Protein AF-S2LGB5-F1 (afdb_monomer_lite)

Organism: NCBI:txid457404

pLDDT: mean 86.01, std 14.49, range [32.0, 98.56]

Radius of gyration: 35.08 Å; chains: 1; bounding box: 81×36×78 Å

Sequence (219 aa):
MLITTTENLIGYDIEEYIGYISETVTFGINDFKEFFLIADSIGGESSIYRETLEKAKEILNNRLEEKAKSLGANAIIGLRVTYSEMAGRGKSMLLLSGTGTAVAVEIKEEFIEKMEKRKKQIEEIKEKGKEYKKLQEKVLISRALYKKTFFQLNVEYYNEASEDKKREIIEVLNTKEEVISKREEYKNKDTLMLMLLKDGKDIFAEIELYNRSNKTLYK

InterPro domains:
  IPR002765 Uncharacterised protein family UPF0145, YbjQ-like [MF_00338] (1-105)
  IPR002765 Uncharacterised protein family UPF0145, YbjQ-like [PF01906] (1-105)
  IPR002765 Uncharacterised protein family UPF0145, YbjQ-like [PTHR34068] (1-106)
  IPR035439 UPF0145 domain superfamily [SSF117782] (1-106)

Secondary structure (DSSP, 8-state):
-EE-SSS--TTEEEEEEEEEEEEEEEEEHHHHHHHHHHHTTSSS--HHHHHHHHHHHHHHHHHHHHHHHHTT-SEEEEEEEEEEEEEETTEEEEEEEEEEEEEEEEE-HHHHHHHHHHHHHHHHHHHHHHHHHHHHHHHHHHHHHHTS-HHHHHHHHHH---HHHHHHHHHHHTTSHHHHHHHHHHHTS-HHHHHHHHHTT-HHHHHHHHHHHHHTT--

Foldseek 3Di:
DAEELAQDDPQKDFPDFLFKDKDKDKAKCVVCVVPVVPCVPDVDRDPVNVVVVVVRVVVRVVVRVVVLVVSVAPYWYNKDWDWDWDDDPNMIMIMIMIMTIGTHMDGHPVVVVVVVVVVVVVVVVVVVVVVVVVVVVLVVLLVVLLPDDLVVLLVCLVVDPDPVVVVSSLVSNCPHPVLVVCQVVLLPDDLVVLVVVVVVSDVSSVSNNVVVVVVVVVD

Structure (mmCIF, N/CA/C/O backbone):
data_AF-S2LGB5-F1
#
_entry.id   AF-S2LGB5-F1
#
loop_
_atom_site.group_PDB
_atom_site.id
_atom_site.type_symbol
_atom_site.label_atom_id
_atom_site.label_alt_id
_atom_site.label_comp_id
_atom_site.label_asym_id
_atom_site.label_entity_id
_atom_site.label_seq_id
_atom_site.pdbx_PDB_ins_code
_atom_site.Cartn_x
_atom_site.Cartn_y
_atom_site.Cartn_z
_atom_site.occupancy
_atom_site.B_iso_or_equiv
_atom_site.auth_seq_id
_atom_site.auth_comp_id
_atom_site.auth_asym_id
_atom_site.auth_atom_id
_atom_site.pdbx_PDB_model_num
ATOM 1 N N . MET A 1 1 ? 3.849 2.176 -14.015 1.00 91.19 1 MET A N 1
ATOM 2 C CA . MET A 1 1 ? 3.674 1.020 -14.931 1.00 91.19 1 MET A CA 1
ATOM 3 C C . MET A 1 1 ? 4.261 -0.221 -14.260 1.00 91.19 1 MET A C 1
ATOM 5 O O . MET A 1 1 ? 5.064 -0.043 -13.352 1.00 91.19 1 MET A O 1
ATOM 9 N N . LEU A 1 2 ? 3.892 -1.455 -14.630 1.00 95.19 2 LEU A N 1
ATOM 10 C CA . LEU A 1 2 ? 4.628 -2.629 -14.133 1.00 95.19 2 LEU A CA 1
ATOM 11 C C . LEU A 1 2 ? 5.991 -2.709 -14.834 1.00 95.19 2 LEU A C 1
ATOM 13 O O . LEU A 1 2 ? 6.047 -2.799 -16.055 1.00 95.19 2 LEU A O 1
ATOM 17 N N . ILE A 1 3 ? 7.080 -2.674 -14.070 1.00 96.62 3 ILE A N 1
ATOM 18 C CA . ILE A 1 3 ? 8.448 -2.797 -14.583 1.00 96.62 3 ILE A CA 1
ATOM 19 C C . ILE A 1 3 ? 9.148 -3.888 -13.789 1.00 96.62 3 ILE A C 1
ATOM 21 O O . ILE A 1 3 ? 9.152 -3.853 -12.558 1.00 96.62 3 ILE A O 1
ATOM 25 N N . THR A 1 4 ? 9.752 -4.849 -14.475 1.00 97.44 4 THR A N 1
ATOM 26 C CA . THR A 1 4 ? 10.479 -5.942 -13.831 1.00 97.44 4 THR A CA 1
ATOM 27 C C . THR A 1 4 ? 11.793 -6.237 -14.541 1.00 97.44 4 THR A C 1
ATOM 29 O O . THR A 1 4 ? 11.957 -6.013 -15.740 1.00 97.44 4 THR A O 1
ATOM 32 N N . THR A 1 5 ? 12.740 -6.783 -13.786 1.00 97.69 5 THR A N 1
ATOM 33 C CA . THR A 1 5 ? 13.983 -7.352 -14.312 1.00 97.69 5 THR A CA 1
ATOM 34 C C . THR A 1 5 ? 13.792 -8.783 -14.831 1.00 97.69 5 THR A C 1
ATOM 36 O O . THR A 1 5 ? 14.654 -9.288 -15.554 1.00 97.69 5 THR A O 1
ATOM 39 N N . THR A 1 6 ? 12.676 -9.440 -14.492 1.00 97.19 6 THR A N 1
ATOM 40 C CA . THR A 1 6 ? 12.315 -10.787 -14.963 1.00 97.19 6 THR A CA 1
ATOM 41 C C . THR A 1 6 ? 11.657 -10.745 -16.336 1.00 97.19 6 THR A C 1
ATOM 43 O O . THR A 1 6 ? 11.046 -9.753 -16.711 1.00 97.19 6 THR A O 1
ATOM 46 N N . GLU A 1 7 ? 11.757 -11.832 -17.094 1.00 94.31 7 GLU A N 1
ATOM 47 C CA . GLU A 1 7 ? 11.098 -11.952 -18.406 1.00 94.31 7 GLU A CA 1
ATOM 48 C C . GLU A 1 7 ? 9.645 -12.434 -18.288 1.00 94.31 7 GLU A C 1
ATOM 50 O O . GLU A 1 7 ? 8.825 -12.154 -19.152 1.00 94.31 7 GLU A O 1
ATOM 55 N N . ASN A 1 8 ? 9.313 -13.118 -17.189 1.00 91.94 8 ASN A N 1
ATOM 56 C CA . ASN A 1 8 ? 7.978 -13.650 -16.929 1.00 91.94 8 ASN A CA 1
ATOM 57 C C . ASN A 1 8 ? 7.286 -12.886 -15.797 1.00 91.94 8 ASN A C 1
ATOM 59 O O . ASN A 1 8 ? 7.933 -12.477 -14.823 1.00 91.94 8 ASN A O 1
ATOM 63 N N . LEU A 1 9 ? 5.963 -12.759 -15.909 1.00 93.88 9 LEU A N 1
ATOM 64 C CA . LEU A 1 9 ? 5.094 -12.099 -14.940 1.00 93.88 9 LEU A CA 1
ATOM 65 C C . LEU A 1 9 ? 4.103 -13.103 -14.351 1.00 93.88 9 LEU A C 1
ATOM 67 O O . LEU A 1 9 ? 3.231 -13.628 -15.034 1.00 93.88 9 LEU A O 1
ATOM 71 N N . ILE A 1 10 ? 4.232 -13.382 -13.056 1.00 93.12 10 ILE A N 1
ATOM 72 C CA . ILE A 1 10 ? 3.312 -14.291 -12.366 1.00 93.12 10 ILE A CA 1
ATOM 73 C C . ILE A 1 10 ? 1.956 -13.601 -12.202 1.00 93.12 10 ILE A C 1
ATOM 75 O O . ILE A 1 10 ? 1.883 -12.514 -11.632 1.00 93.12 10 ILE A O 1
ATOM 79 N N . GLY A 1 11 ? 0.889 -14.266 -12.647 1.00 92.31 11 GLY A N 1
ATO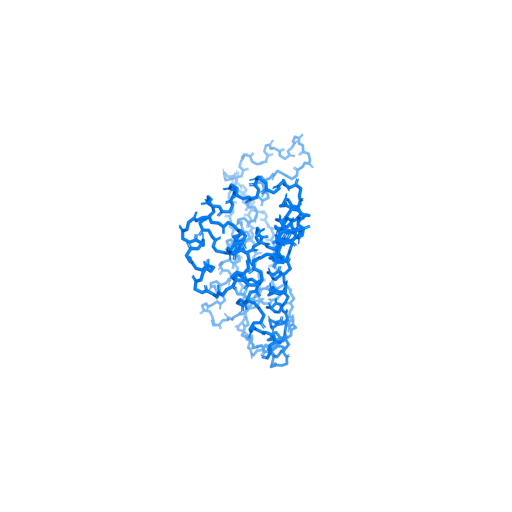M 80 C CA . GLY A 1 11 ? -0.480 -13.748 -12.567 1.00 92.31 11 GLY A CA 1
ATOM 81 C C . GLY A 1 11 ? -0.876 -12.807 -13.700 1.00 92.31 11 GLY A C 1
ATOM 82 O O . GLY A 1 11 ? -1.964 -12.242 -13.651 1.00 92.31 11 GLY A O 1
ATOM 83 N N . TYR A 1 12 ? -0.023 -12.679 -14.715 1.00 95.38 12 TYR A N 1
ATOM 84 C CA . TYR A 1 12 ? -0.309 -11.953 -15.943 1.00 95.38 12 TYR A CA 1
ATOM 85 C C . TYR A 1 12 ? -0.077 -12.869 -17.143 1.00 95.38 12 TYR A C 1
ATOM 87 O O . TYR A 1 12 ? 0.807 -13.729 -17.092 1.00 95.38 12 TYR A O 1
ATOM 95 N N . ASP A 1 13 ? -0.846 -12.678 -18.207 1.00 95.50 13 ASP A N 1
ATOM 96 C CA . ASP A 1 13 ? -0.521 -13.193 -19.535 1.00 95.50 13 ASP A CA 1
ATOM 97 C C . ASP A 1 13 ? 0.059 -12.056 -20.381 1.00 95.50 13 ASP A C 1
ATOM 99 O O . ASP A 1 13 ? -0.416 -10.922 -20.325 1.00 95.50 13 ASP A O 1
ATOM 103 N N . ILE A 1 14 ? 1.141 -12.345 -21.111 1.00 96.62 14 ILE A N 1
ATOM 104 C CA . ILE A 1 14 ? 1.719 -11.409 -22.080 1.00 96.62 14 ILE A CA 1
ATOM 105 C C . ILE A 1 14 ? 0.930 -11.572 -23.376 1.00 96.62 14 ILE A C 1
ATOM 107 O O . ILE A 1 14 ? 1.039 -12.606 -24.033 1.00 96.62 14 ILE A O 1
ATOM 111 N N . GLU A 1 15 ? 0.144 -10.562 -23.728 1.00 96.56 15 GLU A N 1
ATOM 112 C CA . GLU A 1 15 ? -0.675 -10.551 -24.942 1.00 96.56 15 GLU A CA 1
ATOM 113 C C . GLU A 1 15 ? 0.166 -10.209 -26.174 1.00 96.56 15 GLU A C 1
ATOM 115 O O . GLU A 1 15 ? 0.003 -10.806 -27.237 1.00 96.56 15 GLU A O 1
ATOM 120 N N . GLU A 1 16 ? 1.101 -9.265 -26.024 1.00 97.56 16 GLU A N 1
ATOM 121 C CA . GLU A 1 16 ? 1.914 -8.768 -27.130 1.00 97.56 16 GLU A CA 1
ATOM 122 C C . GLU A 1 16 ? 3.309 -8.328 -26.669 1.00 97.56 16 GLU A C 1
ATOM 124 O O . GLU A 1 16 ? 3.472 -7.615 -25.674 1.00 97.56 16 GLU A O 1
ATOM 129 N N . TYR A 1 17 ? 4.327 -8.708 -27.446 1.00 97.94 17 TYR A N 1
ATOM 130 C CA . TYR A 1 17 ? 5.675 -8.155 -27.345 1.00 97.94 17 TYR A CA 1
ATOM 131 C C . TYR A 1 17 ? 5.819 -6.982 -28.313 1.00 97.94 17 TYR A C 1
ATOM 133 O O . TYR A 1 17 ? 6.078 -7.174 -29.497 1.00 97.94 17 TYR A O 1
ATOM 141 N N . ILE A 1 18 ? 5.684 -5.764 -27.794 1.00 97.69 18 ILE A N 1
ATOM 142 C CA . ILE A 1 18 ? 5.705 -4.531 -28.594 1.00 97.69 18 ILE A CA 1
ATOM 143 C C . ILE A 1 18 ? 7.119 -4.228 -29.098 1.00 97.69 18 ILE A C 1
ATOM 145 O O . ILE A 1 18 ? 7.309 -3.763 -30.221 1.00 97.69 18 ILE A O 1
ATOM 149 N N . GLY A 1 19 ? 8.132 -4.530 -28.286 1.00 94.81 19 GLY A N 1
ATOM 150 C CA . GLY A 1 19 ? 9.519 -4.545 -28.736 1.00 94.81 19 GLY A CA 1
ATOM 151 C C . GLY A 1 19 ? 10.508 -3.929 -27.758 1.00 94.81 19 GLY A C 1
ATOM 152 O O . GLY A 1 19 ? 10.200 -3.610 -26.609 1.00 94.81 19 GLY A O 1
ATOM 153 N N . TYR A 1 20 ? 11.743 -3.798 -28.231 1.00 97.44 20 TYR A N 1
ATOM 154 C CA . 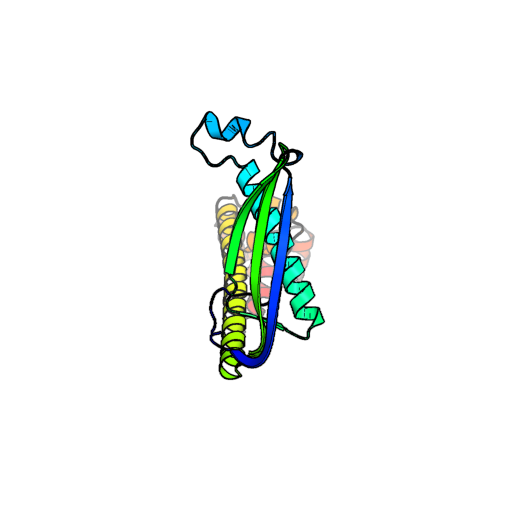TYR A 1 20 ? 12.860 -3.287 -27.450 1.00 97.44 20 TYR A CA 1
ATOM 155 C C . TYR A 1 20 ? 12.722 -1.789 -27.161 1.00 97.44 20 TYR A C 1
ATOM 157 O O . TYR A 1 20 ? 12.487 -0.983 -28.064 1.00 97.44 20 TYR A O 1
ATOM 165 N N . ILE A 1 21 ? 12.971 -1.409 -25.909 1.00 98.25 21 ILE A N 1
ATOM 166 C CA . ILE A 1 21 ? 13.089 -0.017 -25.481 1.00 98.25 21 ILE A CA 1
ATOM 167 C C . ILE A 1 21 ? 14.414 0.215 -24.760 1.00 98.25 21 ILE A C 1
ATOM 169 O O . ILE A 1 21 ? 14.953 -0.660 -24.083 1.00 98.25 21 ILE A O 1
ATOM 173 N N . SER A 1 22 ? 14.927 1.433 -24.896 1.00 97.75 22 SER A N 1
ATOM 174 C CA . SER A 1 22 ? 16.163 1.863 -24.256 1.00 97.75 22 SER A CA 1
ATOM 175 C C . SER A 1 22 ? 16.142 3.351 -24.004 1.00 97.75 22 SER A C 1
ATOM 177 O O . SER A 1 22 ? 15.704 4.096 -24.878 1.00 97.75 22 SER A O 1
ATOM 179 N N . GLU A 1 23 ? 16.678 3.769 -22.865 1.00 97.50 23 GLU A N 1
ATOM 180 C CA . GLU A 1 23 ? 16.858 5.170 -22.495 1.00 97.50 23 GLU A CA 1
ATOM 181 C C . GLU A 1 23 ? 18.178 5.355 -21.750 1.00 97.50 23 GLU A C 1
ATOM 183 O O . GLU A 1 23 ? 18.681 4.429 -21.111 1.00 97.50 23 GLU A O 1
ATOM 188 N N . THR A 1 24 ? 18.730 6.564 -21.830 1.00 93.25 24 THR A N 1
ATOM 189 C CA . THR A 1 24 ? 19.982 6.923 -21.160 1.00 93.25 24 THR A CA 1
ATOM 190 C C . THR A 1 24 ? 19.827 8.262 -20.455 1.00 93.25 24 THR A C 1
ATOM 192 O O . THR A 1 24 ? 19.280 9.224 -21.004 1.00 93.25 24 THR A O 1
ATOM 195 N N . VAL A 1 25 ? 20.334 8.333 -19.229 1.00 90.25 25 VAL A N 1
ATOM 196 C CA . VAL A 1 25 ? 20.449 9.564 -18.446 1.00 90.25 25 VAL A CA 1
ATOM 197 C C . VAL A 1 25 ? 21.928 9.851 -18.219 1.00 90.25 25 VAL A C 1
ATOM 199 O O . VAL A 1 25 ? 22.677 8.967 -17.810 1.00 90.25 25 VAL A O 1
ATOM 202 N N . THR A 1 26 ? 22.351 11.081 -18.502 1.00 83.81 26 THR A N 1
ATOM 203 C CA . THR A 1 26 ? 23.757 11.499 -18.438 1.00 83.81 26 THR A CA 1
ATOM 204 C C . THR A 1 26 ? 23.945 12.549 -17.355 1.00 83.81 26 THR A C 1
ATOM 206 O O . THR A 1 26 ? 23.167 13.498 -17.280 1.00 83.81 26 THR A O 1
ATOM 209 N N . PHE A 1 27 ? 25.015 12.415 -16.575 1.00 77.12 27 PHE A N 1
ATOM 210 C CA . PHE A 1 27 ? 25.402 13.339 -15.511 1.00 77.12 27 PHE A CA 1
ATOM 211 C C . PHE A 1 27 ? 26.821 13.847 -15.743 1.00 77.12 27 PHE A C 1
ATOM 213 O O . PHE A 1 27 ? 27.716 13.054 -16.036 1.00 77.12 27 PHE A O 1
ATOM 220 N N . GLY A 1 28 ? 27.046 15.157 -15.620 1.00 65.31 28 GLY A N 1
ATOM 221 C CA . GLY A 1 28 ? 28.377 15.750 -15.765 1.00 65.31 28 GLY A CA 1
ATOM 222 C C . GLY A 1 28 ? 29.155 15.811 -14.449 1.00 65.31 28 GLY A C 1
ATOM 223 O O . GLY A 1 28 ? 28.563 16.007 -13.392 1.00 65.31 28 GLY A O 1
ATOM 224 N N . ILE A 1 29 ? 30.497 15.757 -14.515 1.00 58.12 29 ILE A N 1
ATOM 225 C CA . ILE A 1 29 ? 31.395 16.026 -13.364 1.00 58.12 29 ILE A CA 1
ATOM 226 C C . ILE A 1 29 ? 31.000 17.284 -12.582 1.00 58.12 29 ILE A C 1
ATOM 228 O O . ILE A 1 29 ? 31.151 17.305 -11.368 1.00 58.12 29 ILE A O 1
ATOM 232 N N . ASN A 1 30 ? 30.539 18.349 -13.245 1.00 55.72 30 ASN A N 1
ATOM 233 C CA . ASN A 1 30 ? 30.248 19.614 -12.562 1.00 55.72 30 ASN A CA 1
ATOM 234 C C . ASN A 1 30 ? 29.052 19.518 -11.603 1.00 55.72 30 ASN A C 1
ATOM 236 O O . ASN A 1 30 ? 29.041 20.247 -10.618 1.00 55.72 30 ASN A O 1
ATOM 240 N N . ASP A 1 31 ? 28.127 18.585 -11.838 1.00 54.62 31 ASP A N 1
ATOM 241 C CA . ASP A 1 31 ? 27.010 18.285 -10.932 1.00 54.62 31 ASP A CA 1
ATOM 242 C C . ASP A 1 31 ? 27.442 17.345 -9.783 1.00 54.62 31 ASP A C 1
ATOM 244 O O . ASP A 1 31 ? 26.726 17.179 -8.801 1.00 54.62 31 ASP A O 1
ATOM 248 N N . PHE A 1 32 ? 28.635 16.744 -9.895 1.00 54.38 32 PHE A N 1
ATOM 249 C CA . PHE A 1 32 ? 29.207 15.737 -8.988 1.00 54.38 32 PHE A CA 1
ATOM 250 C C . PHE A 1 32 ? 30.504 16.188 -8.287 1.00 54.38 32 PHE A C 1
ATOM 252 O O . PHE A 1 32 ? 31.090 15.431 -7.510 1.00 54.38 32 PHE A O 1
ATOM 259 N N . LYS A 1 33 ? 30.983 17.413 -8.535 1.00 54.53 33 LYS A N 1
ATOM 260 C CA . LYS A 1 33 ? 32.312 17.870 -8.091 1.00 54.53 33 LYS A CA 1
ATOM 261 C C . LYS A 1 33 ? 32.448 17.929 -6.563 1.00 54.53 33 LYS A C 1
ATOM 263 O O . LYS A 1 33 ? 33.532 17.696 -6.042 1.00 54.53 33 LYS A O 1
ATOM 268 N N . GLU A 1 34 ? 31.351 18.176 -5.851 1.00 50.75 34 GLU A N 1
ATOM 269 C CA . GLU A 1 34 ? 31.303 18.189 -4.379 1.00 50.75 34 GLU A CA 1
ATOM 270 C C . GLU A 1 34 ? 31.278 16.775 -3.757 1.00 50.75 34 GLU A C 1
ATOM 272 O O . GLU A 1 34 ? 31.584 16.608 -2.581 1.00 50.75 34 GLU A O 1
ATOM 277 N N . PHE A 1 35 ? 30.979 15.736 -4.544 1.00 51.84 35 PHE A N 1
ATOM 278 C CA . PHE A 1 35 ? 30.739 14.369 -4.065 1.00 51.84 35 PHE A CA 1
ATOM 279 C C . PHE A 1 35 ? 32.006 13.515 -4.047 1.00 51.84 35 PHE A C 1
ATOM 281 O O . PHE A 1 35 ? 32.212 12.727 -3.123 1.00 51.84 35 PHE A O 1
ATOM 288 N N . PHE A 1 36 ? 32.874 13.696 -5.048 1.00 49.41 36 PHE A N 1
ATOM 289 C CA . PHE A 1 36 ? 34.161 12.999 -5.135 1.00 49.41 36 PHE A CA 1
ATOM 290 C C . PHE A 1 36 ? 35.138 13.428 -4.033 1.00 49.41 36 PHE A C 1
ATOM 292 O O . PHE A 1 36 ? 35.954 12.626 -3.599 1.00 49.41 36 PHE A O 1
ATOM 299 N N . LEU A 1 37 ? 35.011 14.657 -3.521 1.00 49.22 37 LEU A N 1
ATOM 300 C CA . LEU A 1 37 ? 35.858 15.165 -2.436 1.00 49.22 37 LEU A CA 1
ATOM 301 C C . LEU A 1 37 ? 35.576 14.498 -1.076 1.00 49.22 37 LEU A C 1
ATOM 303 O O . LEU A 1 37 ? 36.436 14.524 -0.202 1.00 49.22 37 LEU A O 1
ATOM 307 N N . ILE A 1 38 ? 34.391 13.903 -0.885 1.00 46.84 38 ILE A N 1
ATOM 308 C CA . ILE A 1 38 ? 33.971 13.293 0.391 1.00 46.84 38 ILE A CA 1
ATOM 309 C C . ILE A 1 38 ? 34.229 11.777 0.402 1.00 46.84 38 ILE A C 1
ATOM 311 O O . ILE A 1 38 ? 34.504 11.212 1.461 1.00 46.84 38 ILE A O 1
ATOM 315 N N . ALA A 1 39 ? 34.200 11.125 -0.767 1.00 48.50 39 ALA A N 1
ATOM 316 C CA . ALA A 1 39 ? 34.430 9.684 -0.900 1.00 48.50 39 ALA A CA 1
ATOM 317 C C . ALA A 1 39 ? 35.847 9.250 -0.472 1.00 48.50 39 ALA A C 1
ATOM 319 O O . ALA A 1 39 ? 36.007 8.168 0.087 1.00 48.50 39 ALA A O 1
ATOM 320 N N . ASP A 1 40 ? 36.854 10.108 -0.663 1.00 47.88 40 ASP A N 1
ATOM 321 C CA . ASP A 1 40 ? 38.250 9.788 -0.332 1.00 47.88 40 ASP A CA 1
ATOM 322 C C . ASP A 1 40 ? 38.584 9.891 1.169 1.00 47.88 40 ASP A C 1
ATOM 324 O O . ASP A 1 40 ? 39.645 9.429 1.588 1.00 47.88 40 ASP A O 1
ATOM 328 N N . SER A 1 41 ? 37.714 10.472 2.010 1.00 52.09 41 SER A N 1
ATOM 329 C CA . SER A 1 41 ? 38.067 10.741 3.416 1.00 52.09 41 SER A CA 1
ATOM 330 C C . SER A 1 41 ? 37.434 9.787 4.433 1.00 52.09 41 SER A C 1
ATOM 332 O O . SER A 1 41 ? 38.005 9.580 5.502 1.00 52.09 41 SER A O 1
ATOM 334 N N . ILE A 1 42 ? 36.295 9.157 4.131 1.00 46.59 42 ILE A N 1
ATOM 335 C CA . ILE A 1 42 ? 35.629 8.193 5.021 1.00 46.59 42 ILE A CA 1
ATOM 336 C C . ILE A 1 42 ? 34.901 7.189 4.126 1.00 46.59 42 ILE A C 1
ATOM 338 O O . ILE A 1 42 ? 34.012 7.582 3.382 1.00 46.59 42 ILE A O 1
ATOM 342 N N . GLY A 1 43 ? 35.250 5.901 4.207 1.00 49.84 43 GLY A N 1
ATOM 343 C CA . GLY A 1 43 ? 34.669 4.804 3.413 1.00 49.84 43 GLY A CA 1
ATOM 344 C C . GLY A 1 43 ? 33.195 4.474 3.707 1.00 49.84 43 GLY A C 1
ATOM 345 O O . GLY A 1 43 ? 32.826 3.304 3.757 1.00 49.84 43 GLY A O 1
ATOM 346 N N . GLY A 1 44 ? 32.360 5.484 3.947 1.00 54.50 44 GLY A N 1
ATOM 347 C CA . GLY A 1 44 ? 30.907 5.390 3.961 1.00 54.50 44 GLY A CA 1
ATOM 348 C C . GLY A 1 44 ? 30.334 5.930 2.652 1.00 54.50 44 GLY A C 1
ATOM 349 O O . GLY A 1 44 ? 30.850 6.885 2.080 1.00 54.50 44 GLY A O 1
ATOM 350 N N . GLU A 1 45 ? 29.253 5.320 2.174 1.00 54.84 45 GLU A N 1
ATOM 351 C CA . GLU A 1 45 ? 28.494 5.826 1.031 1.00 54.84 45 GLU A CA 1
ATOM 352 C C . GLU A 1 45 ? 28.014 7.250 1.351 1.00 54.84 45 GLU A C 1
ATOM 354 O O . GLU A 1 45 ? 27.223 7.445 2.278 1.00 54.84 45 GLU A O 1
ATOM 359 N N . SER A 1 46 ? 28.530 8.262 0.646 1.00 62.19 46 SER A N 1
ATOM 360 C CA . SER A 1 46 ? 28.111 9.640 0.892 1.00 62.19 46 SER A CA 1
ATOM 361 C C . SER A 1 46 ? 26.619 9.740 0.569 1.00 62.19 46 SER A C 1
ATOM 363 O O . SER A 1 46 ? 26.193 9.440 -0.546 1.00 62.19 46 SER A O 1
ATOM 365 N N . SER A 1 47 ? 25.798 10.121 1.555 1.00 63.66 47 SER A N 1
ATOM 366 C CA . SER A 1 47 ? 24.330 10.177 1.427 1.00 63.66 47 SER A CA 1
ATOM 367 C C . SER A 1 47 ? 23.878 10.940 0.183 1.00 63.66 47 SER A C 1
ATOM 369 O O . SER A 1 47 ? 22.867 10.606 -0.429 1.00 63.66 47 SER A O 1
ATOM 371 N N . ILE A 1 48 ? 24.680 11.927 -0.214 1.00 62.66 48 ILE A N 1
ATOM 372 C CA . ILE A 1 48 ? 24.461 12.725 -1.404 1.00 62.66 48 ILE A CA 1
ATOM 373 C C . ILE A 1 48 ? 24.648 11.855 -2.667 1.00 62.66 48 ILE A C 1
ATOM 375 O O . ILE A 1 48 ? 23.770 11.848 -3.524 1.00 62.66 48 ILE A O 1
ATOM 379 N N . TYR A 1 49 ? 25.732 11.074 -2.803 1.00 66.50 49 TYR A N 1
ATOM 380 C CA . TYR A 1 49 ? 25.985 10.241 -3.998 1.00 66.50 49 TYR A CA 1
ATOM 381 C C . TYR A 1 49 ? 24.844 9.253 -4.246 1.00 66.50 49 TYR A C 1
ATOM 383 O O . TYR A 1 49 ? 24.368 9.117 -5.376 1.00 66.50 49 TYR A O 1
ATOM 391 N N . ARG A 1 50 ? 24.344 8.638 -3.169 1.00 72.44 50 ARG A N 1
ATOM 392 C CA . ARG A 1 50 ? 23.153 7.787 -3.212 1.00 72.44 50 ARG A CA 1
ATOM 393 C C . ARG A 1 50 ? 21.935 8.554 -3.726 1.00 72.44 50 ARG A C 1
ATOM 395 O O . ARG A 1 50 ? 21.257 8.071 -4.626 1.00 72.44 50 ARG A O 1
ATOM 402 N N . GLU A 1 51 ? 21.669 9.743 -3.187 1.00 75.69 51 GLU A N 1
ATOM 403 C CA . GLU A 1 51 ? 20.532 10.576 -3.595 1.00 75.69 51 GLU A CA 1
ATOM 404 C C . GLU A 1 51 ? 20.576 10.908 -5.092 1.00 75.69 51 GLU A C 1
ATOM 406 O O . GLU A 1 51 ? 19.559 10.813 -5.782 1.00 75.69 51 GLU A O 1
ATOM 411 N N . THR A 1 52 ? 21.752 11.240 -5.626 1.00 75.12 52 THR A N 1
ATOM 412 C CA . THR A 1 52 ? 21.901 11.546 -7.053 1.00 75.12 52 THR A CA 1
ATOM 413 C C . THR A 1 52 ? 21.687 10.314 -7.930 1.00 75.12 52 THR A C 1
ATOM 415 O O . THR A 1 52 ? 21.022 10.409 -8.962 1.00 75.12 52 THR A O 1
ATOM 418 N N . LEU A 1 53 ? 22.187 9.141 -7.526 1.00 79.88 53 LEU A N 1
ATOM 419 C CA . LEU A 1 53 ? 21.930 7.893 -8.250 1.00 79.88 53 LEU A CA 1
ATOM 420 C C . LEU A 1 53 ? 20.459 7.469 -8.192 1.00 79.88 53 LEU A C 1
ATOM 422 O O . LEU A 1 53 ? 19.944 6.934 -9.172 1.00 79.88 53 LEU A O 1
ATOM 426 N N . GLU A 1 54 ? 19.771 7.706 -7.079 1.00 85.12 54 GLU A N 1
ATOM 427 C CA . GLU A 1 54 ? 18.336 7.435 -6.977 1.00 85.12 54 GLU A CA 1
ATOM 428 C C . GLU A 1 54 ? 17.528 8.366 -7.886 1.00 85.12 54 GLU A C 1
ATOM 430 O O . GLU A 1 54 ? 16.723 7.883 -8.683 1.00 85.12 54 GLU A O 1
ATOM 435 N N . LYS A 1 55 ? 17.831 9.672 -7.896 1.00 84.38 55 LYS A N 1
ATOM 436 C CA . LYS A 1 55 ? 17.245 10.619 -8.865 1.00 84.38 55 LYS A CA 1
ATOM 437 C C . LYS A 1 55 ? 17.504 10.185 -10.307 1.00 84.38 55 LYS A C 1
ATOM 439 O O . LYS A 1 55 ? 16.626 10.285 -11.160 1.00 84.38 55 LYS A O 1
ATOM 444 N N . ALA A 1 56 ? 18.698 9.667 -10.589 1.00 87.19 56 ALA A N 1
ATOM 445 C CA . ALA A 1 56 ? 19.040 9.161 -11.910 1.00 87.19 56 ALA A CA 1
ATOM 446 C C . ALA A 1 56 ? 18.169 7.979 -12.339 1.00 87.19 56 ALA A C 1
ATOM 448 O O . ALA A 1 56 ? 17.668 7.960 -13.466 1.00 87.19 56 ALA A O 1
ATOM 449 N N . LYS A 1 57 ? 17.978 7.006 -11.442 1.00 90.44 57 LYS A N 1
ATOM 450 C CA . LYS A 1 57 ? 17.098 5.856 -11.679 1.00 90.44 57 LYS A CA 1
ATOM 451 C C . LYS A 1 57 ? 15.653 6.298 -11.869 1.00 90.44 57 LYS A C 1
ATOM 453 O O . LYS A 1 57 ? 14.987 5.772 -12.751 1.00 90.44 57 LYS A O 1
ATOM 458 N N . GLU A 1 58 ? 15.182 7.263 -11.085 1.00 92.06 58 GLU A N 1
ATOM 459 C CA . GLU A 1 58 ? 13.829 7.806 -11.213 1.00 92.06 58 GLU A CA 1
ATOM 460 C C . GLU A 1 58 ? 13.611 8.438 -12.593 1.00 92.06 58 GLU A C 1
ATOM 462 O O . GLU A 1 58 ? 12.667 8.077 -13.295 1.00 92.06 58 GLU A O 1
ATOM 467 N N . ILE A 1 59 ? 14.528 9.307 -13.034 1.00 92.94 59 ILE A N 1
ATOM 468 C CA . ILE A 1 59 ? 14.470 9.922 -14.369 1.00 92.94 59 ILE A CA 1
ATOM 469 C C . ILE A 1 59 ? 14.510 8.849 -15.463 1.00 92.94 59 ILE A C 1
ATOM 471 O O . ILE A 1 59 ? 13.731 8.917 -16.414 1.00 92.94 59 ILE A O 1
ATOM 475 N N . LEU A 1 60 ? 15.399 7.857 -15.340 1.00 94.88 60 LEU A N 1
ATOM 476 C CA . LEU A 1 60 ? 15.508 6.766 -16.308 1.00 94.88 60 LEU A CA 1
ATOM 477 C C . LEU A 1 60 ? 14.201 5.967 -16.393 1.00 94.88 60 LEU A C 1
ATOM 479 O O . LEU A 1 60 ? 13.694 5.740 -17.490 1.00 94.88 60 LEU A O 1
ATOM 483 N N . ASN A 1 61 ? 13.648 5.570 -15.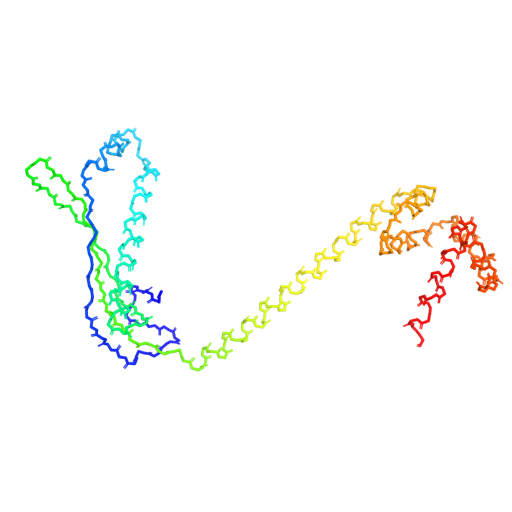246 1.00 96.00 61 ASN A N 1
ATOM 484 C CA . ASN A 1 61 ? 12.402 4.814 -15.173 1.00 96.00 61 ASN A CA 1
ATOM 485 C C . ASN A 1 61 ? 11.242 5.609 -15.774 1.00 96.00 61 ASN A C 1
ATOM 487 O O . ASN A 1 61 ? 10.487 5.053 -16.562 1.00 96.00 61 ASN A O 1
ATOM 491 N N . ASN A 1 62 ? 11.141 6.908 -15.482 1.00 96.62 62 ASN A N 1
ATOM 492 C CA . ASN A 1 62 ? 10.101 7.765 -16.051 1.00 96.62 62 ASN A CA 1
ATOM 493 C C . ASN A 1 62 ? 10.196 7.839 -17.580 1.00 96.62 62 ASN A C 1
ATOM 495 O O . ASN A 1 62 ? 9.189 7.658 -18.259 1.00 96.62 62 ASN A O 1
ATOM 499 N N . ARG A 1 63 ? 11.401 8.013 -18.141 1.00 97.56 63 ARG A N 1
ATOM 500 C CA . ARG A 1 63 ? 11.599 8.023 -19.603 1.00 97.56 63 ARG A CA 1
ATOM 501 C C . ARG A 1 63 ? 11.261 6.680 -20.246 1.00 97.56 63 ARG A C 1
ATOM 503 O O . ARG A 1 63 ? 10.618 6.645 -21.294 1.00 97.56 63 ARG A O 1
ATOM 510 N N . LEU A 1 64 ? 11.667 5.574 -19.620 1.00 98.19 64 LEU A N 1
ATOM 511 C CA . LEU A 1 64 ? 11.315 4.229 -20.080 1.00 98.19 64 LEU A CA 1
ATOM 512 C C . LEU A 1 64 ? 9.802 4.003 -20.031 1.00 98.19 64 LEU A C 1
ATOM 514 O O . LEU A 1 64 ? 9.244 3.470 -20.987 1.00 98.19 64 LEU A O 1
ATOM 518 N N . GLU A 1 65 ? 9.132 4.440 -18.961 1.00 97.75 65 GLU A N 1
ATOM 519 C CA . GLU A 1 65 ? 7.675 4.381 -18.850 1.00 97.75 65 GLU A CA 1
ATOM 520 C C . GLU A 1 65 ? 6.985 5.195 -19.938 1.00 97.75 65 GLU A C 1
ATOM 522 O O . GLU A 1 65 ? 6.058 4.696 -20.566 1.00 97.75 65 GLU A O 1
ATOM 527 N N . GLU A 1 66 ? 7.396 6.442 -20.155 1.00 97.88 66 GLU A N 1
ATOM 528 C CA . GLU A 1 66 ? 6.818 7.311 -21.183 1.00 97.88 66 GLU A CA 1
ATOM 529 C C . GLU A 1 66 ? 6.978 6.704 -22.577 1.00 97.88 66 GLU A C 1
ATOM 531 O O . GLU A 1 66 ? 6.022 6.676 -23.352 1.00 97.88 66 GLU A O 1
ATOM 536 N N . LYS A 1 67 ? 8.156 6.143 -22.867 1.00 98.00 67 LYS A N 1
ATOM 537 C CA . LYS A 1 67 ? 8.435 5.437 -24.120 1.00 98.00 67 LYS A CA 1
ATOM 538 C C . LYS A 1 67 ? 7.609 4.168 -24.280 1.00 98.00 67 LYS A C 1
ATOM 540 O O . LYS A 1 67 ? 7.091 3.911 -25.355 1.00 98.00 67 LYS A O 1
ATOM 545 N N . ALA A 1 68 ? 7.460 3.378 -23.224 1.00 98.19 68 ALA A N 1
ATOM 546 C CA . ALA A 1 68 ? 6.607 2.197 -23.252 1.00 98.19 68 ALA A CA 1
ATOM 547 C C . ALA A 1 68 ? 5.133 2.590 -23.480 1.00 98.19 68 ALA A C 1
ATOM 549 O O . ALA A 1 68 ? 4.484 2.029 -24.360 1.00 98.19 68 ALA A O 1
ATOM 550 N N . LYS A 1 69 ? 4.629 3.615 -22.773 1.00 97.69 69 LYS A N 1
ATOM 551 C CA . LYS A 1 69 ? 3.251 4.122 -22.939 1.00 97.69 69 LYS A CA 1
ATOM 552 C C . LYS A 1 69 ? 3.001 4.631 -24.353 1.00 97.69 69 LYS A C 1
ATOM 554 O O . LYS A 1 69 ? 1.946 4.349 -24.909 1.00 97.69 69 LYS A O 1
ATOM 559 N N . SER A 1 70 ? 3.947 5.368 -24.938 1.00 97.69 70 SER A N 1
ATOM 560 C CA . SER A 1 70 ? 3.789 5.914 -26.293 1.00 97.69 70 SER A CA 1
ATOM 561 C C . SER A 1 70 ? 3.740 4.834 -27.376 1.00 97.69 70 SER A C 1
ATOM 563 O O . SER A 1 70 ? 3.187 5.079 -28.445 1.00 97.69 70 SER A O 1
ATOM 565 N N . LEU A 1 71 ? 4.252 3.637 -27.081 1.00 97.44 71 LEU A N 1
ATOM 566 C CA . LEU A 1 71 ? 4.163 2.452 -27.934 1.00 97.44 71 LEU A CA 1
ATOM 567 C C . LEU A 1 71 ? 2.937 1.568 -27.629 1.00 97.44 71 LEU A C 1
ATOM 569 O O . LEU A 1 71 ? 2.778 0.530 -28.258 1.00 97.44 71 LEU A O 1
ATOM 573 N N . GLY A 1 72 ? 2.079 1.953 -26.678 1.00 96.56 72 GLY A N 1
ATOM 574 C CA . GLY A 1 72 ? 0.897 1.177 -26.281 1.00 96.56 72 GLY A CA 1
ATOM 575 C C . GLY A 1 72 ? 1.156 0.095 -25.227 1.00 96.56 72 GLY A C 1
ATOM 576 O O . GLY A 1 72 ? 0.252 -0.670 -24.905 1.00 96.56 72 GLY A O 1
ATOM 577 N N . ALA A 1 73 ? 2.358 0.034 -24.649 1.00 98.19 73 ALA A N 1
ATOM 578 C CA . ALA A 1 73 ? 2.693 -0.950 -23.628 1.00 98.19 73 ALA A CA 1
ATOM 579 C C . ALA A 1 73 ? 2.159 -0.555 -22.248 1.00 98.19 73 ALA A C 1
ATOM 581 O O . ALA A 1 73 ? 2.164 0.618 -21.858 1.00 98.19 73 ALA A O 1
ATOM 582 N N . ASN A 1 74 ? 1.771 -1.560 -21.466 1.00 97.44 74 ASN A N 1
ATOM 583 C CA . ASN A 1 74 ? 1.350 -1.402 -20.073 1.00 97.44 74 ASN A CA 1
ATOM 584 C C . ASN A 1 74 ? 2.313 -2.082 -19.075 1.00 97.44 74 ASN A C 1
ATOM 586 O O . ASN A 1 74 ? 2.140 -1.926 -17.859 1.00 97.44 74 ASN A O 1
ATOM 590 N N . ALA A 1 75 ? 3.359 -2.756 -19.570 1.00 98.06 75 ALA A N 1
ATOM 591 C CA . ALA A 1 75 ? 4.458 -3.273 -18.765 1.00 98.06 75 ALA A CA 1
ATOM 592 C C . ALA A 1 75 ? 5.814 -3.269 -19.505 1.00 98.06 75 ALA A C 1
ATOM 594 O O . ALA A 1 75 ? 5.889 -3.236 -20.733 1.00 98.06 75 ALA A O 1
ATOM 595 N N . ILE A 1 76 ? 6.900 -3.313 -18.727 1.00 98.44 76 ILE A N 1
ATOM 596 C CA . ILE A 1 76 ? 8.280 -3.493 -19.196 1.00 98.44 76 ILE A CA 1
ATOM 597 C C . ILE A 1 76 ? 8.867 -4.713 -18.486 1.00 98.44 76 ILE A C 1
ATOM 599 O O . ILE A 1 76 ? 8.936 -4.748 -17.255 1.00 98.44 76 ILE A O 1
ATOM 603 N N . ILE A 1 77 ? 9.325 -5.695 -19.253 1.00 98.38 77 ILE A N 1
ATOM 604 C CA . ILE A 1 77 ? 9.979 -6.903 -18.736 1.00 98.38 77 ILE A CA 1
ATOM 605 C C . ILE A 1 77 ? 11.464 -6.926 -19.091 1.00 98.38 77 ILE A C 1
ATOM 607 O O . ILE A 1 77 ? 11.922 -6.241 -20.011 1.00 98.38 77 ILE A O 1
ATOM 611 N N . GLY A 1 78 ? 12.224 -7.739 -18.361 1.00 97.75 78 GLY A N 1
ATOM 612 C CA . GLY A 1 78 ? 13.637 -7.963 -18.644 1.00 97.75 78 GLY A CA 1
ATOM 613 C C . GLY A 1 78 ? 14.502 -6.714 -18.486 1.00 97.75 78 GLY A C 1
ATOM 614 O O . GLY A 1 78 ? 15.547 -6.634 -19.126 1.00 97.75 78 GLY A O 1
ATOM 615 N N . LEU A 1 79 ? 14.098 -5.742 -17.657 1.00 97.94 79 LEU A N 1
ATOM 616 C CA . LEU A 1 79 ? 14.856 -4.508 -17.469 1.00 97.94 79 LEU A CA 1
ATOM 617 C C . LEU A 1 79 ? 16.297 -4.824 -17.033 1.00 97.94 79 LEU A C 1
ATOM 619 O O . LEU A 1 79 ? 16.545 -5.597 -16.099 1.00 97.94 79 LEU A O 1
ATOM 623 N N . ARG A 1 80 ? 17.256 -4.205 -17.713 1.00 97.44 80 ARG A N 1
ATOM 624 C CA . ARG A 1 80 ? 18.678 -4.182 -17.371 1.00 97.44 80 ARG A CA 1
ATOM 625 C C . ARG A 1 80 ? 19.124 -2.737 -17.294 1.00 97.44 80 ARG A C 1
ATOM 627 O O . ARG A 1 80 ? 18.882 -1.963 -18.215 1.00 97.44 80 ARG A O 1
ATOM 634 N N . VAL A 1 81 ? 19.778 -2.397 -16.192 1.00 95.56 81 VAL A N 1
ATOM 635 C CA . VAL A 1 81 ? 20.316 -1.062 -15.946 1.00 95.56 81 VAL A CA 1
ATOM 636 C C . VAL A 1 81 ? 21.830 -1.171 -15.847 1.00 95.56 81 VAL A C 1
ATOM 638 O O . VAL A 1 81 ? 22.350 -2.026 -15.130 1.00 95.56 81 VAL A O 1
ATOM 641 N N . THR A 1 82 ? 22.539 -0.326 -16.584 1.00 92.44 82 THR A N 1
ATOM 642 C CA . THR A 1 82 ? 23.999 -0.320 -16.656 1.00 92.44 82 THR A CA 1
ATOM 643 C C . THR A 1 82 ? 24.525 1.083 -16.406 1.00 92.44 82 THR A C 1
ATOM 645 O O . THR A 1 82 ? 24.045 2.056 -16.988 1.00 92.44 82 THR A O 1
ATOM 648 N N . TYR A 1 83 ? 25.535 1.161 -15.544 1.00 87.56 83 TYR A N 1
ATOM 649 C CA . TYR A 1 83 ? 26.318 2.363 -15.299 1.00 87.56 83 TYR A CA 1
ATOM 650 C C . TYR A 1 83 ? 27.571 2.304 -16.166 1.00 87.56 83 TYR A C 1
ATOM 652 O O . TYR A 1 83 ? 28.266 1.288 -16.183 1.00 87.56 83 TYR A O 1
ATOM 660 N N . SER A 1 84 ? 27.863 3.381 -16.881 1.00 84.62 84 SER A N 1
ATOM 661 C CA . SER A 1 84 ? 29.077 3.501 -17.684 1.00 84.62 84 SER A CA 1
ATOM 662 C C . SER A 1 84 ? 29.660 4.893 -17.541 1.00 84.62 84 SER A C 1
ATOM 664 O O . SER A 1 84 ? 28.924 5.877 -17.541 1.00 84.62 84 SER A O 1
ATOM 666 N N . GLU A 1 85 ? 30.978 4.984 -17.464 1.00 78.50 85 GLU A N 1
ATOM 667 C CA . GLU A 1 85 ? 31.682 6.259 -17.435 1.00 78.50 85 GLU A CA 1
ATOM 668 C C . GLU A 1 85 ? 32.213 6.587 -18.829 1.00 78.50 85 GLU A C 1
ATOM 670 O O . GLU A 1 85 ? 32.815 5.748 -19.498 1.00 78.50 85 GLU A O 1
ATOM 675 N N . MET A 1 86 ? 32.007 7.825 -19.272 1.00 72.12 86 MET A N 1
ATOM 676 C CA . MET A 1 86 ? 32.651 8.364 -20.465 1.00 72.12 86 MET A CA 1
ATOM 677 C C . MET A 1 86 ? 33.579 9.499 -20.057 1.00 72.12 86 MET A C 1
ATOM 679 O O . MET A 1 86 ? 33.133 10.499 -19.499 1.00 72.12 86 MET A O 1
ATOM 683 N N . ALA A 1 87 ? 34.869 9.364 -20.362 1.00 72.06 87 ALA A N 1
ATOM 684 C CA . ALA A 1 87 ? 35.872 10.395 -20.118 1.00 72.06 87 ALA A CA 1
ATOM 685 C C . ALA A 1 87 ? 36.420 10.941 -21.444 1.00 72.06 87 ALA A C 1
ATOM 687 O O . ALA A 1 87 ? 36.848 10.185 -22.314 1.00 72.06 87 ALA A O 1
ATOM 688 N N . GLY A 1 88 ? 36.423 12.267 -21.605 1.00 70.19 88 GLY A N 1
ATOM 689 C CA . GLY A 1 88 ? 36.956 12.931 -22.794 1.00 70.19 88 GLY A CA 1
ATOM 690 C C . GLY A 1 88 ? 37.158 14.434 -22.597 1.00 70.19 88 GLY A C 1
ATOM 691 O O . GLY A 1 88 ? 36.344 15.108 -21.971 1.00 70.19 88 GLY A O 1
ATOM 692 N N . ARG A 1 89 ? 38.258 14.980 -23.142 1.00 67.06 89 ARG A N 1
ATOM 693 C CA . ARG A 1 89 ? 38.599 16.423 -23.097 1.00 67.06 89 ARG A CA 1
ATOM 694 C C . ARG A 1 89 ? 38.521 17.041 -21.685 1.00 67.06 89 ARG A C 1
ATOM 696 O O . ARG A 1 89 ? 38.001 18.141 -21.516 1.00 67.06 89 ARG A O 1
ATOM 703 N N . GLY A 1 90 ? 39.001 16.322 -20.666 1.00 62.69 90 GLY A N 1
ATOM 704 C CA . GLY A 1 90 ? 39.025 16.801 -19.276 1.00 62.69 90 GLY A CA 1
ATOM 705 C C . GLY A 1 90 ? 37.666 16.812 -18.562 1.00 62.69 90 GLY A C 1
ATOM 706 O O . GLY A 1 90 ? 37.561 17.374 -17.475 1.00 62.69 90 GLY A O 1
ATOM 707 N N . LYS A 1 91 ? 36.627 16.204 -19.149 1.00 61.41 91 LYS A N 1
ATOM 708 C CA . LYS A 1 91 ? 35.319 15.986 -18.520 1.00 61.41 91 LYS A CA 1
ATOM 709 C C . LYS A 1 91 ? 35.056 14.483 -18.430 1.00 61.41 91 LYS A C 1
ATOM 711 O O . LYS A 1 91 ? 35.273 13.771 -19.409 1.00 61.41 91 LYS A O 1
ATOM 716 N N . SER A 1 92 ? 34.584 14.012 -17.283 1.00 67.69 92 SER A N 1
ATOM 717 C CA . SER A 1 92 ? 33.936 12.710 -17.154 1.00 67.69 92 SER A CA 1
ATOM 718 C C . SER A 1 92 ? 32.427 12.911 -17.042 1.00 67.69 92 SER A C 1
ATOM 720 O O . SER A 1 92 ? 31.929 13.973 -16.645 1.00 67.69 92 SER A O 1
ATOM 722 N N . MET A 1 93 ? 31.692 11.919 -17.512 1.00 75.75 93 MET A N 1
ATOM 723 C CA . MET A 1 93 ? 30.250 11.844 -17.399 1.00 75.75 93 MET A CA 1
ATOM 724 C C . MET A 1 93 ? 29.883 10.439 -16.958 1.00 75.75 93 MET A C 1
ATOM 726 O O . MET A 1 93 ? 30.428 9.466 -17.484 1.00 75.75 93 MET A O 1
ATOM 730 N N . LEU A 1 94 ? 28.945 10.345 -16.023 1.00 79.38 94 LEU A N 1
ATOM 731 C CA . LEU A 1 94 ? 28.315 9.083 -15.673 1.00 79.38 94 LEU A CA 1
ATOM 732 C C . LEU A 1 94 ? 27.059 8.932 -16.526 1.00 79.38 94 LEU A C 1
ATOM 734 O O . LEU A 1 94 ? 26.206 9.819 -16.556 1.00 79.38 94 LEU A O 1
ATOM 738 N N . LEU A 1 95 ? 26.959 7.817 -17.231 1.00 86.06 95 LEU A N 1
ATOM 739 C CA . LEU A 1 95 ? 25.799 7.447 -18.020 1.00 86.06 95 LEU A CA 1
ATOM 740 C C . LEU A 1 95 ? 25.092 6.300 -17.314 1.00 86.06 95 LEU A C 1
ATOM 742 O O . LEU A 1 95 ? 25.705 5.286 -16.977 1.00 86.06 95 LEU A O 1
ATOM 746 N N . LEU A 1 96 ? 23.789 6.460 -17.137 1.00 91.06 96 LEU A N 1
ATOM 747 C CA . LEU A 1 96 ? 22.891 5.434 -16.651 1.00 91.06 96 LEU A CA 1
ATOM 748 C C . LEU A 1 96 ? 21.969 5.023 -17.793 1.00 91.06 96 LEU A C 1
ATOM 750 O O . LEU A 1 96 ? 21.108 5.801 -18.200 1.00 91.06 96 LEU A O 1
ATOM 754 N N . SER A 1 97 ? 22.166 3.818 -18.319 1.00 94.88 97 SER A N 1
ATOM 755 C CA . SER A 1 97 ? 21.382 3.292 -19.438 1.00 94.88 97 SER A CA 1
ATOM 756 C C . SER A 1 97 ? 20.479 2.161 -18.975 1.00 94.88 97 SER A C 1
ATOM 758 O O . SER A 1 97 ? 20.9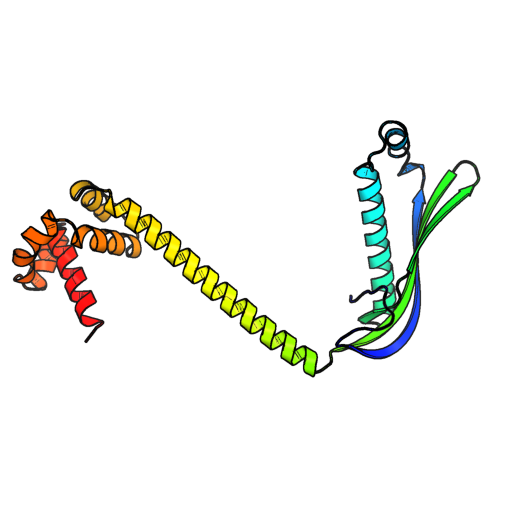28 1.252 -18.279 1.00 94.88 97 SER A O 1
ATOM 760 N N . GLY A 1 98 ? 19.212 2.214 -19.365 1.00 97.31 98 GLY A N 1
ATOM 761 C CA . GLY A 1 98 ? 18.221 1.178 -19.109 1.00 97.31 98 GLY A CA 1
ATOM 762 C C . GLY A 1 98 ? 17.732 0.577 -20.415 1.00 97.31 98 GLY A C 1
ATOM 763 O O . GLY A 1 98 ? 17.449 1.316 -21.354 1.00 97.31 98 GLY A O 1
ATOM 764 N N . THR A 1 99 ? 17.620 -0.747 -20.464 1.00 98.25 99 THR A N 1
ATOM 765 C CA . THR A 1 99 ? 17.125 -1.503 -21.623 1.00 98.25 99 THR A CA 1
ATOM 766 C C . THR A 1 99 ? 16.122 -2.554 -21.177 1.00 98.25 99 THR A C 1
ATOM 768 O O . THR A 1 99 ? 16.299 -3.161 -20.124 1.00 98.25 99 THR A O 1
ATOM 771 N N . GLY A 1 100 ? 15.067 -2.774 -21.951 1.00 98.12 100 GLY A N 1
ATOM 772 C CA . GLY A 1 100 ? 14.042 -3.764 -21.631 1.00 98.12 100 GLY A CA 1
ATOM 773 C C . GLY A 1 100 ? 13.122 -4.032 -22.813 1.00 98.12 100 GLY A C 1
ATOM 774 O O . GLY A 1 100 ? 13.320 -3.491 -23.902 1.00 98.12 100 GLY A O 1
ATOM 775 N N . THR A 1 101 ? 12.106 -4.859 -22.587 1.00 98.56 101 THR A N 1
ATOM 776 C CA . THR A 1 101 ? 11.086 -5.166 -23.596 1.00 98.56 101 THR A CA 1
ATOM 777 C C . THR A 1 101 ? 9.749 -4.604 -23.147 1.00 98.56 101 THR A C 1
ATOM 779 O O . THR A 1 101 ? 9.260 -4.951 -22.071 1.00 98.56 101 THR A O 1
ATOM 782 N N . ALA A 1 102 ? 9.176 -3.720 -23.958 1.00 98.56 102 ALA A N 1
ATOM 783 C CA . ALA A 1 102 ? 7.831 -3.205 -23.769 1.00 98.56 102 ALA A CA 1
ATOM 784 C C . ALA A 1 102 ? 6.819 -4.278 -24.193 1.00 98.56 102 ALA A C 1
ATOM 786 O O . ALA A 1 102 ? 6.962 -4.884 -25.259 1.00 98.56 102 ALA A O 1
ATOM 787 N N . VAL A 1 103 ? 5.826 -4.529 -23.345 1.00 98.38 103 VAL A N 1
ATOM 788 C CA . VAL A 1 103 ? 4.816 -5.574 -23.547 1.00 98.38 103 VAL A CA 1
ATOM 789 C C . VAL A 1 103 ? 3.419 -5.075 -23.164 1.00 98.38 103 VAL A C 1
ATOM 791 O O . VAL A 1 103 ? 3.274 -4.194 -22.307 1.00 98.38 103 VAL A O 1
ATOM 794 N N . ALA A 1 104 ? 2.398 -5.651 -23.793 1.00 97.94 104 ALA A N 1
ATOM 795 C CA . ALA A 1 104 ? 1.012 -5.568 -23.345 1.00 97.94 104 ALA A CA 1
ATOM 796 C C . ALA A 1 104 ? 0.673 -6.823 -22.532 1.00 97.94 104 ALA A C 1
ATOM 798 O O . ALA A 1 104 ? 0.994 -7.940 -22.944 1.00 97.94 104 ALA A O 1
ATOM 799 N N . VAL A 1 105 ? 0.089 -6.635 -21.350 1.00 97.19 105 VAL A N 1
ATOM 800 C CA . VAL A 1 105 ? -0.240 -7.716 -20.417 1.00 97.19 105 VAL A CA 1
ATOM 801 C C . VAL A 1 105 ? -1.657 -7.592 -19.877 1.00 97.19 105 VAL A C 1
ATOM 803 O O . VAL A 1 105 ? -2.123 -6.485 -19.595 1.00 97.19 105 VAL A O 1
ATOM 806 N N . GLU A 1 106 ? -2.289 -8.732 -19.626 1.00 95.88 106 GLU A N 1
ATOM 807 C CA . GLU A 1 106 ? -3.593 -8.838 -18.971 1.00 95.88 106 GLU A CA 1
ATOM 808 C C . GLU A 1 106 ? -3.466 -9.630 -17.661 1.00 95.88 106 GLU A C 1
ATOM 810 O O . GLU A 1 106 ? -2.628 -10.524 -17.534 1.00 95.88 106 GLU A O 1
ATOM 815 N N . ILE A 1 107 ? -4.251 -9.274 -16.639 1.00 93.94 107 ILE A N 1
ATOM 816 C CA . ILE A 1 107 ? -4.252 -9.994 -15.357 1.00 93.94 107 ILE A CA 1
ATOM 817 C C . ILE A 1 107 ? -5.066 -11.279 -15.517 1.00 93.94 107 ILE A C 1
ATOM 819 O O . ILE A 1 107 ? -6.219 -11.230 -15.932 1.00 93.94 107 ILE A O 1
ATOM 823 N N . LYS A 1 108 ? -4.515 -12.412 -15.075 1.00 93.12 108 LYS A N 1
ATOM 824 C CA . LYS A 1 108 ? -5.238 -13.692 -15.046 1.00 93.12 108 LYS A CA 1
ATOM 825 C C . LYS A 1 108 ? -6.467 -13.608 -14.147 1.00 93.12 108 LYS A C 1
ATOM 827 O O . LYS A 1 108 ? -6.354 -13.184 -12.994 1.00 93.12 108 LYS A O 1
ATOM 832 N N . GLU A 1 109 ? -7.608 -14.105 -14.616 1.00 89.81 109 GLU A N 1
ATOM 833 C CA . GLU A 1 109 ? -8.875 -14.090 -13.866 1.00 89.81 109 GLU A CA 1
ATOM 834 C C . GLU A 1 109 ? -8.736 -14.690 -12.453 1.00 89.81 109 GLU A C 1
ATOM 836 O O . GLU A 1 109 ? -9.153 -14.081 -11.467 1.00 89.81 109 GLU A O 1
ATOM 841 N N . GLU A 1 110 ? -8.030 -15.820 -12.318 1.00 89.81 110 GLU A N 1
ATOM 842 C CA . GLU A 1 110 ? -7.773 -16.474 -11.022 1.00 89.81 110 GLU A CA 1
ATOM 843 C C . GLU A 1 110 ? -7.037 -15.554 -10.019 1.00 89.81 110 GLU A C 1
ATOM 845 O O . GLU A 1 110 ? -7.208 -15.649 -8.796 1.00 89.81 110 GLU A O 1
ATOM 850 N N . PHE A 1 111 ? -6.208 -14.632 -10.522 1.00 90.06 111 PHE A N 1
ATOM 851 C CA . PHE A 1 111 ? -5.494 -13.656 -9.706 1.00 90.06 111 PHE A CA 1
ATOM 852 C C . PHE A 1 111 ? -6.393 -12.489 -9.308 1.00 90.06 111 PHE A C 1
ATOM 854 O O . PHE A 1 111 ? -6.254 -12.005 -8.180 1.00 90.06 111 PHE A O 1
ATOM 861 N N . ILE A 1 112 ? -7.333 -12.080 -10.166 1.00 89.00 112 ILE A N 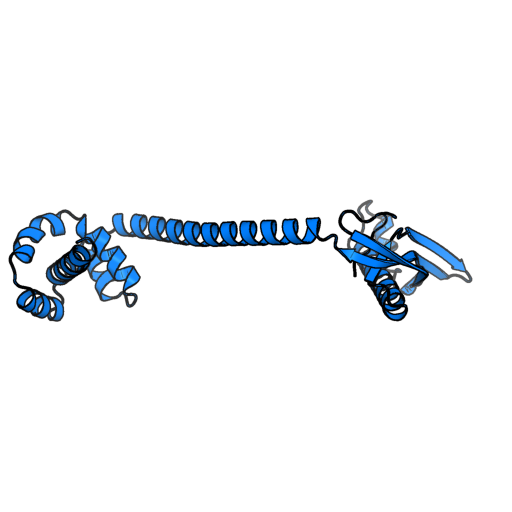1
ATOM 862 C CA . ILE A 1 112 ? -8.340 -11.059 -9.841 1.00 89.00 112 ILE A CA 1
ATOM 863 C C . ILE A 1 112 ? -9.168 -11.528 -8.641 1.00 89.00 112 ILE A C 1
ATOM 865 O O . ILE A 1 112 ? -9.209 -10.839 -7.617 1.00 89.00 112 ILE A O 1
ATOM 869 N N . GLU A 1 113 ? -9.717 -12.744 -8.688 1.00 89.50 113 GLU A N 1
ATOM 870 C CA . GLU A 1 113 ? -10.497 -13.314 -7.578 1.00 89.50 113 GLU A CA 1
ATOM 871 C C . GLU A 1 113 ? -9.689 -13.372 -6.272 1.00 89.50 113 GLU A C 1
ATOM 873 O O . GLU A 1 113 ? -10.153 -12.996 -5.185 1.00 89.50 113 GLU A O 1
ATOM 878 N N . LYS A 1 114 ? -8.426 -13.804 -6.365 1.00 90.12 114 LYS A N 1
ATOM 879 C CA . LYS A 1 114 ? -7.514 -13.869 -5.218 1.00 90.12 114 LYS A CA 1
ATOM 880 C C . LYS A 1 114 ? -7.218 -12.483 -4.645 1.00 90.12 114 LYS A C 1
ATOM 882 O O . LYS A 1 114 ? -7.115 -12.341 -3.421 1.00 90.12 114 LYS A O 1
ATOM 887 N N . MET A 1 115 ? -7.072 -11.467 -5.493 1.00 88.62 115 MET A N 1
ATOM 888 C CA . MET A 1 115 ? -6.870 -10.080 -5.075 1.00 88.62 115 MET A CA 1
ATOM 889 C C . MET A 1 115 ? -8.103 -9.508 -4.383 1.00 88.62 115 MET A C 1
ATOM 891 O O . MET A 1 115 ? -7.966 -8.901 -3.318 1.00 88.62 115 MET A O 1
ATOM 895 N N . GLU A 1 116 ? -9.300 -9.746 -4.911 1.00 91.94 116 GLU A N 1
ATOM 896 C CA . GLU A 1 116 ? -10.545 -9.309 -4.277 1.00 91.94 116 GLU A CA 1
ATOM 897 C C . GLU A 1 116 ? -10.742 -9.951 -2.905 1.00 91.94 116 GLU A C 1
ATOM 899 O O . GLU A 1 116 ? -11.071 -9.265 -1.931 1.00 91.94 116 GLU A O 1
ATOM 904 N N . LYS A 1 117 ? -10.466 -11.255 -2.789 1.00 93.31 117 LYS A N 1
ATOM 905 C CA . LYS A 1 117 ? -10.516 -11.969 -1.509 1.00 93.31 117 LYS A CA 1
ATOM 906 C C . LYS A 1 117 ? -9.542 -11.374 -0.493 1.00 93.31 117 LYS A C 1
ATOM 908 O O . LYS A 1 117 ? -9.929 -11.119 0.647 1.00 93.31 117 LYS A O 1
ATOM 913 N N . ARG A 1 118 ? -8.298 -11.101 -0.901 1.00 92.62 118 ARG A N 1
ATOM 914 C CA . ARG A 1 118 ? -7.294 -10.440 -0.046 1.00 92.62 118 ARG A CA 1
ATOM 915 C C . ARG A 1 118 ? -7.735 -9.038 0.368 1.00 92.62 118 ARG A C 1
ATOM 917 O O . ARG A 1 118 ? -7.573 -8.676 1.528 1.00 92.62 118 ARG A O 1
ATOM 924 N N . LYS A 1 119 ? -8.326 -8.261 -0.544 1.00 93.38 119 LYS A N 1
ATOM 925 C CA . LYS A 1 119 ? -8.830 -6.912 -0.251 1.00 93.38 119 LYS A CA 1
ATOM 926 C C . LYS A 1 119 ? -9.933 -6.943 0.808 1.00 93.38 119 LYS A C 1
ATOM 928 O O . LYS A 1 119 ? -9.867 -6.168 1.757 1.00 93.38 119 LYS A O 1
ATOM 933 N N . LYS A 1 120 ? -10.886 -7.877 0.696 1.00 94.44 120 LYS A N 1
ATOM 934 C CA . LYS A 1 120 ? -11.940 -8.091 1.706 1.00 94.44 120 LYS A CA 1
ATOM 935 C C . LYS A 1 120 ? -11.352 -8.454 3.074 1.00 94.44 120 LYS A C 1
ATOM 937 O O . LYS A 1 120 ? -11.724 -7.845 4.068 1.00 94.44 120 LYS A O 1
ATOM 942 N N . GLN A 1 121 ? -10.382 -9.371 3.117 1.00 93.88 121 GLN A N 1
ATOM 943 C CA . GLN A 1 121 ? -9.698 -9.751 4.362 1.00 93.88 121 GLN A CA 1
ATOM 944 C C . GLN A 1 121 ? -8.961 -8.574 5.013 1.00 93.88 121 GLN A C 1
ATOM 946 O O . GLN A 1 121 ? -9.026 -8.397 6.225 1.00 93.88 121 GLN A O 1
ATOM 951 N N . ILE A 1 122 ? -8.268 -7.753 4.219 1.00 93.19 122 ILE A N 1
ATOM 952 C CA . ILE A 1 122 ? -7.579 -6.559 4.724 1.00 93.19 122 ILE A CA 1
ATOM 953 C C . ILE A 1 122 ? -8.582 -5.567 5.319 1.00 93.19 122 ILE A C 1
ATOM 955 O O . ILE A 1 122 ? -8.298 -4.980 6.362 1.00 93.19 122 ILE A O 1
ATOM 959 N N . GLU A 1 123 ? -9.736 -5.374 4.683 1.00 93.62 123 GLU A N 1
ATOM 960 C CA . GLU A 1 123 ? -10.755 -4.457 5.195 1.00 93.62 123 GLU A CA 1
ATOM 961 C C . GLU A 1 123 ? -11.366 -4.964 6.506 1.00 93.62 123 GLU A C 1
ATOM 963 O O . GLU A 1 123 ? -11.428 -4.212 7.475 1.00 93.62 123 GLU A O 1
ATOM 968 N N . GLU A 1 124 ? -11.666 -6.261 6.601 1.00 94.44 124 GLU A N 1
ATOM 969 C CA . GLU A 1 124 ? -12.131 -6.890 7.844 1.00 94.44 124 GLU A CA 1
ATOM 970 C C . GLU A 1 124 ? -11.107 -6.730 8.986 1.00 94.44 124 GLU A C 1
ATOM 972 O O . GLU A 1 124 ? -11.458 -6.400 10.121 1.00 94.44 124 GLU A O 1
ATOM 977 N N . ILE A 1 125 ? -9.813 -6.909 8.692 1.00 94.00 125 ILE A N 1
ATOM 978 C CA . ILE A 1 125 ? -8.734 -6.701 9.671 1.00 94.00 125 ILE A CA 1
ATOM 979 C C . ILE A 1 125 ? -8.674 -5.235 10.116 1.00 94.00 125 ILE A C 1
ATOM 981 O O . ILE A 1 125 ? -8.497 -4.961 11.305 1.00 94.00 125 ILE A O 1
ATOM 985 N N . LYS A 1 126 ? -8.830 -4.277 9.194 1.00 93.00 126 LYS A N 1
ATOM 986 C CA . LYS A 1 126 ? -8.851 -2.846 9.534 1.00 93.00 126 LYS A CA 1
ATOM 987 C C . LYS A 1 126 ? -10.043 -2.490 10.414 1.00 93.00 126 LYS A C 1
ATOM 989 O O . LYS A 1 126 ? -9.879 -1.709 11.352 1.00 93.00 126 LYS A O 1
ATOM 994 N N . GLU A 1 127 ? -11.221 -3.035 10.130 1.00 94.12 127 GLU A N 1
ATOM 995 C CA . GLU A 1 127 ? -12.422 -2.823 10.942 1.00 94.12 127 GLU A CA 1
ATOM 996 C C . GLU A 1 127 ? -12.238 -3.369 12.357 1.00 94.12 127 GLU A C 1
ATOM 998 O O . GLU A 1 127 ? -12.391 -2.615 13.321 1.00 94.12 127 GLU A O 1
ATOM 1003 N N . LYS A 1 128 ? -11.771 -4.616 12.486 1.00 93.25 128 LYS A N 1
ATOM 1004 C CA . LYS A 1 128 ? -11.412 -5.214 13.783 1.00 93.25 128 LYS A CA 1
ATOM 1005 C C . LYS A 1 128 ? -10.361 -4.390 14.527 1.00 93.25 128 LYS A C 1
ATOM 1007 O O . LYS A 1 128 ? -10.466 -4.196 15.734 1.00 93.25 128 LYS A O 1
ATOM 1012 N N . GLY A 1 129 ? -9.368 -3.847 13.820 1.00 91.88 129 GLY A N 1
ATOM 1013 C CA . GLY A 1 129 ? -8.362 -2.956 14.404 1.00 91.88 129 GLY A CA 1
ATOM 1014 C C . GLY A 1 129 ? -8.954 -1.657 14.964 1.00 91.88 129 GLY A C 1
ATOM 1015 O O . GLY A 1 129 ? -8.570 -1.221 16.052 1.00 91.88 129 GLY A O 1
ATOM 1016 N N . LYS A 1 130 ? -9.920 -1.046 14.263 1.00 91.81 130 LYS A N 1
ATOM 1017 C CA . LYS A 1 130 ? -10.651 0.139 14.754 1.00 91.81 130 LYS A CA 1
ATOM 1018 C C . LYS A 1 130 ? -11.489 -0.195 15.985 1.00 91.81 130 LYS A C 1
ATOM 1020 O O . LYS A 1 130 ? -11.480 0.573 16.946 1.00 91.81 130 LYS A O 1
ATOM 1025 N N . GLU A 1 131 ? -12.198 -1.320 15.960 1.00 92.19 131 GLU A N 1
ATOM 1026 C CA . GLU A 1 131 ? -13.009 -1.792 17.085 1.00 92.19 131 GLU A CA 1
ATOM 1027 C C . GLU A 1 131 ? -12.144 -2.055 18.321 1.00 92.19 131 GLU A C 1
ATOM 1029 O O . GLU A 1 131 ? -12.424 -1.537 19.401 1.00 92.19 131 GLU A O 1
ATOM 1034 N N . TYR A 1 132 ? -11.026 -2.758 18.143 1.00 89.62 132 TYR A N 1
ATOM 1035 C CA . TYR A 1 132 ? -10.075 -3.028 19.214 1.00 89.62 132 TYR A CA 1
ATOM 1036 C C . TYR A 1 132 ? -9.508 -1.739 19.821 1.00 89.62 132 TYR A C 1
ATOM 1038 O O . TYR A 1 132 ? -9.434 -1.616 21.043 1.00 89.62 132 TYR A O 1
ATOM 1046 N N . LYS A 1 133 ? -9.176 -0.735 18.996 1.00 89.69 133 LYS A N 1
ATOM 1047 C CA . LYS A 1 133 ? -8.708 0.572 19.482 1.00 89.69 133 LYS A CA 1
ATOM 1048 C C . LYS A 1 133 ? -9.772 1.293 20.316 1.00 89.69 133 LYS A C 1
ATOM 1050 O O . LYS A 1 133 ? -9.447 1.802 21.387 1.00 89.69 133 LYS A O 1
ATOM 1055 N N . LYS A 1 134 ? -11.034 1.296 19.868 1.00 86.25 134 LYS A N 1
ATOM 1056 C CA . LYS A 1 134 ? -12.158 1.856 20.642 1.00 86.25 134 LYS A CA 1
ATOM 1057 C C . LYS A 1 134 ? -12.335 1.133 21.977 1.00 86.25 134 LYS A C 1
ATOM 1059 O O . LYS A 1 134 ? -12.526 1.775 23.004 1.00 86.25 134 LYS A O 1
ATOM 1064 N N . LEU A 1 135 ? -12.235 -0.196 21.977 1.00 87.38 135 LEU A N 1
ATOM 1065 C CA . LEU A 1 135 ? -12.341 -0.994 23.197 1.00 87.38 135 LEU A CA 1
ATOM 1066 C C . LEU A 1 135 ? -11.199 -0.686 24.175 1.00 87.38 135 LEU A C 1
ATOM 1068 O O . LEU A 1 135 ? -11.443 -0.533 25.369 1.00 87.38 135 LEU A O 1
ATOM 1072 N N . GLN A 1 136 ? -9.965 -0.555 23.682 1.00 84.81 136 GLN A N 1
ATOM 1073 C CA . GLN A 1 136 ? -8.822 -0.158 24.506 1.00 84.81 136 GLN A CA 1
ATOM 1074 C C . GLN A 1 136 ? -9.025 1.219 25.140 1.00 84.81 136 GLN A C 1
ATOM 1076 O O . GLN A 1 136 ? -8.779 1.376 26.335 1.00 84.81 136 GLN A O 1
ATOM 1081 N N . GLU A 1 137 ? -9.497 2.194 24.363 1.00 84.81 137 GLU A N 1
ATOM 1082 C CA . GLU A 1 137 ? -9.805 3.536 24.859 1.00 84.81 137 GLU A CA 1
ATOM 1083 C C . GLU A 1 137 ? -10.875 3.487 25.954 1.00 84.81 137 GLU A C 1
ATOM 1085 O O . GLU A 1 137 ? -10.638 3.992 27.053 1.00 84.81 137 GLU A O 1
ATOM 1090 N N . LYS A 1 138 ? -11.976 2.759 25.719 1.00 83.56 138 LYS A N 1
ATOM 1091 C CA . LYS A 1 138 ? -13.031 2.552 26.721 1.00 83.56 138 LYS A CA 1
ATOM 1092 C C . LYS A 1 138 ? -12.480 1.933 28.008 1.00 83.56 138 LYS A C 1
ATOM 1094 O O . LYS A 1 138 ? -12.735 2.438 29.096 1.00 83.56 138 LYS A O 1
ATOM 1099 N N . VAL A 1 139 ? -11.659 0.883 27.911 1.00 85.12 139 VAL A N 1
ATOM 1100 C CA . VAL A 1 139 ? -11.042 0.234 29.085 1.00 85.12 139 VAL A CA 1
ATOM 1101 C C . VAL A 1 139 ? -10.125 1.193 29.853 1.00 85.12 139 VAL A C 1
ATOM 1103 O O . VAL A 1 139 ? -10.132 1.180 31.088 1.00 85.12 139 VAL A O 1
ATOM 1106 N N . LEU A 1 140 ? -9.331 2.019 29.161 1.00 83.88 140 LEU A N 1
ATOM 1107 C CA . LEU A 1 140 ? -8.485 3.025 29.810 1.00 83.88 140 LEU A CA 1
ATOM 1108 C C . LEU A 1 140 ? -9.325 4.067 30.554 1.00 83.88 140 LEU A C 1
ATOM 1110 O O . LEU A 1 140 ? -9.028 4.351 31.718 1.00 83.88 140 LEU A O 1
ATOM 1114 N N . ILE A 1 141 ? -10.364 4.602 29.908 1.00 85.00 141 ILE A N 1
ATOM 1115 C CA . ILE A 1 141 ? -11.251 5.604 30.508 1.00 85.00 141 ILE A CA 1
ATOM 1116 C C . ILE A 1 141 ? -11.953 5.012 31.725 1.00 85.00 141 ILE A C 1
ATOM 1118 O O . ILE A 1 141 ? -11.845 5.576 32.815 1.00 85.00 141 ILE A O 1
ATOM 1122 N N . SER A 1 142 ? -12.567 3.831 31.598 1.00 83.50 142 SER A N 1
ATOM 1123 C CA . SER A 1 142 ? -13.211 3.160 32.729 1.00 83.50 142 SER A CA 1
ATOM 1124 C C . SER A 1 142 ? -12.235 2.984 33.893 1.00 83.50 142 SER A C 1
ATOM 1126 O O . SER A 1 142 ? -12.548 3.372 35.015 1.00 83.50 142 SER A O 1
ATOM 1128 N N . ARG A 1 143 ? -11.012 2.485 33.656 1.00 86.94 143 ARG A N 1
ATOM 1129 C CA . ARG A 1 143 ? -9.987 2.347 34.713 1.00 86.94 143 ARG A CA 1
ATOM 1130 C C . ARG A 1 143 ? -9.629 3.675 35.382 1.00 86.94 143 ARG A C 1
ATOM 1132 O O . ARG A 1 143 ? -9.392 3.686 36.590 1.00 86.94 143 ARG A O 1
ATOM 1139 N N . ALA A 1 144 ? -9.550 4.768 34.626 1.00 88.06 144 ALA A N 1
ATOM 1140 C CA . ALA A 1 144 ? -9.279 6.095 35.175 1.00 88.06 144 ALA A CA 1
ATOM 1141 C C . ALA A 1 144 ? -10.447 6.592 36.040 1.00 88.06 144 ALA A C 1
ATOM 1143 O O . ALA A 1 144 ? -10.223 7.070 37.152 1.00 88.06 144 ALA A O 1
ATOM 1144 N N . LEU A 1 145 ? -11.683 6.413 35.571 1.00 89.94 145 LEU A N 1
ATOM 1145 C CA . LEU A 1 145 ? -12.902 6.766 36.296 1.00 89.94 145 LEU A CA 1
ATOM 1146 C C . LEU A 1 145 ? -13.071 5.933 37.577 1.00 89.94 145 LEU A C 1
ATOM 1148 O O . LEU A 1 145 ? -13.404 6.487 38.622 1.00 89.94 145 LEU A O 1
ATOM 1152 N N . TYR A 1 146 ? -12.771 4.628 37.554 1.00 89.12 146 TYR A N 1
ATOM 1153 C CA . TYR A 1 146 ? -12.882 3.756 38.734 1.00 89.12 146 TYR A CA 1
ATOM 1154 C C . TYR A 1 146 ? -12.055 4.247 39.927 1.00 89.12 146 TYR A C 1
ATOM 1156 O O . TYR A 1 146 ? -12.481 4.067 41.070 1.00 89.12 146 TYR A O 1
ATOM 1164 N N . LYS A 1 147 ? -10.916 4.907 39.676 1.00 91.56 147 LYS A N 1
ATOM 1165 C CA . LYS A 1 147 ? -10.043 5.480 40.715 1.00 91.56 147 LYS A CA 1
ATOM 1166 C C . LYS A 1 147 ? -10.595 6.760 41.352 1.00 91.56 147 LYS A C 1
ATOM 1168 O O . LYS A 1 147 ? -10.100 7.157 42.402 1.00 91.56 147 LYS A O 1
ATOM 1173 N N . LYS A 1 148 ? -11.580 7.415 40.733 1.00 92.88 148 LYS A N 1
ATOM 1174 C CA . LYS A 1 148 ? -12.172 8.661 41.235 1.00 92.88 148 LYS A CA 1
ATOM 1175 C C . LYS A 1 148 ? -13.190 8.385 42.342 1.00 92.88 148 LYS A C 1
ATOM 1177 O O . LYS A 1 148 ? -13.834 7.329 42.379 1.00 92.88 148 LYS A O 1
ATOM 1182 N N . THR A 1 149 ? -13.340 9.338 43.256 1.00 93.50 149 THR A N 1
ATOM 1183 C CA . THR A 1 149 ? -14.375 9.290 44.300 1.00 93.50 149 THR A CA 1
ATOM 1184 C C . THR A 1 149 ? -15.753 9.605 43.716 1.00 93.50 149 THR A C 1
ATOM 1186 O O . THR A 1 149 ? -15.856 10.186 42.634 1.00 93.50 149 THR A O 1
ATOM 1189 N N . PHE A 1 150 ? -16.824 9.263 44.440 1.00 93.06 150 PHE A N 1
ATOM 1190 C CA . PHE A 1 150 ? -18.190 9.641 44.058 1.00 93.06 150 PHE A CA 1
ATOM 1191 C C . PHE A 1 150 ? -18.315 11.151 43.795 1.00 93.06 150 PHE A C 1
ATOM 1193 O O . PHE A 1 150 ? -18.850 11.559 42.768 1.00 93.06 150 PHE A O 1
ATOM 1200 N N . PHE A 1 151 ? -17.752 11.983 44.679 1.00 92.56 151 PHE A N 1
ATOM 1201 C CA . PHE A 1 151 ? -17.783 13.440 44.534 1.00 92.56 151 PHE A CA 1
ATOM 1202 C C . PHE A 1 151 ? -17.089 13.918 43.251 1.00 92.56 151 PHE A C 1
ATOM 1204 O O . PHE A 1 151 ? -17.651 14.723 42.513 1.00 92.56 151 PHE A O 1
ATOM 1211 N N . GLN A 1 152 ? -15.894 13.396 42.955 1.00 93.81 152 GLN A N 1
ATOM 1212 C CA . GLN A 1 152 ? -15.147 13.761 41.746 1.00 93.81 152 GLN A CA 1
ATOM 1213 C C . GLN A 1 152 ? -15.907 13.390 40.469 1.00 93.81 152 GLN A C 1
ATOM 1215 O O . GLN A 1 152 ? -16.001 14.208 39.558 1.00 93.81 152 GLN A O 1
ATOM 1220 N N . LEU A 1 153 ? -16.477 12.182 40.422 1.00 92.94 153 LEU A N 1
ATOM 1221 C CA . LEU A 1 153 ? -17.275 11.713 39.287 1.00 92.94 153 LEU A CA 1
ATOM 1222 C C . LEU A 1 153 ? -18.550 12.540 39.102 1.00 92.94 153 LEU A C 1
ATOM 1224 O O . LEU A 1 153 ? -18.916 12.846 37.975 1.00 92.94 153 LEU A O 1
ATOM 1228 N N . ASN A 1 154 ? -19.203 12.935 40.196 1.00 92.88 154 ASN A N 1
ATOM 1229 C CA . ASN A 1 154 ? -20.406 13.760 40.150 1.00 92.88 154 ASN A CA 1
ATOM 1230 C C . ASN A 1 154 ? -20.119 15.161 39.574 1.00 92.88 154 ASN A C 1
ATOM 1232 O O . ASN A 1 154 ? -20.825 15.639 38.690 1.00 92.88 154 ASN A O 1
ATOM 1236 N N . VAL A 1 155 ? -19.027 15.801 40.011 1.00 93.81 155 VAL A N 1
ATOM 1237 C CA . VAL A 1 155 ? -18.582 17.089 39.446 1.00 93.81 155 VAL A CA 1
ATOM 1238 C C . VAL A 1 155 ? -18.248 16.958 37.959 1.00 93.81 155 VAL A C 1
ATOM 1240 O O . VAL A 1 155 ? -18.612 17.821 37.163 1.00 93.81 155 VAL A O 1
ATOM 1243 N N . GLU A 1 156 ? -17.555 15.890 37.572 1.00 93.50 156 GLU A N 1
ATOM 1244 C CA . GLU A 1 156 ? -17.192 15.640 36.177 1.00 93.50 156 GLU A CA 1
ATOM 1245 C C . GLU A 1 156 ? -18.418 15.382 35.298 1.00 93.50 156 GLU A C 1
ATOM 1247 O O . GLU A 1 156 ? -18.508 15.953 34.218 1.00 93.50 156 GLU A O 1
ATOM 1252 N N . TYR A 1 157 ? -19.398 14.618 35.786 1.00 93.44 157 TYR A N 1
ATOM 1253 C CA . TYR A 1 157 ? -20.651 14.339 35.084 1.00 93.44 157 TYR A CA 1
ATOM 1254 C C . TYR A 1 157 ? -21.393 15.618 34.669 1.00 93.44 157 TYR A C 1
ATOM 1256 O O . TYR A 1 157 ? -21.804 15.754 33.517 1.00 93.44 157 TYR A O 1
ATOM 1264 N N . TYR A 1 158 ? -21.526 16.581 35.587 1.00 93.38 158 TYR A N 1
ATOM 1265 C CA . TYR A 1 158 ? -22.232 17.836 35.312 1.00 93.38 158 TYR A CA 1
ATOM 1266 C C . TYR A 1 158 ? -21.454 18.819 34.434 1.00 93.38 158 TYR A C 1
ATOM 1268 O O . TYR A 1 158 ? -22.063 19.714 33.849 1.00 93.38 158 TYR A O 1
ATOM 1276 N N . ASN A 1 159 ? -20.133 18.660 34.339 1.00 93.56 159 ASN A N 1
ATOM 1277 C CA . ASN A 1 159 ? -19.276 19.474 33.476 1.00 93.56 159 ASN A CA 1
ATOM 1278 C C . ASN A 1 159 ? -19.017 18.825 32.107 1.00 93.56 159 ASN A C 1
ATOM 1280 O O . ASN A 1 159 ? -18.469 19.475 31.218 1.00 93.56 159 ASN A O 1
ATOM 1284 N N . GLU A 1 160 ? -19.382 17.556 31.927 1.00 93.25 160 GLU A N 1
ATOM 1285 C CA . GLU A 1 160 ? -19.186 16.832 30.679 1.00 93.25 160 GLU A CA 1
ATOM 1286 C C . GLU A 1 160 ? -20.291 17.173 29.670 1.00 93.25 160 GLU A C 1
ATOM 1288 O O . GLU A 1 160 ? -21.482 17.159 29.981 1.00 93.25 160 GLU A O 1
ATOM 1293 N N . ALA A 1 161 ? -19.892 17.478 28.437 1.00 91.25 161 ALA A N 1
ATOM 1294 C CA . ALA A 1 161 ? -20.812 17.805 27.349 1.00 91.25 161 ALA A CA 1
ATOM 1295 C C . ALA A 1 161 ? -21.163 16.572 26.501 1.00 91.25 161 ALA A C 1
ATOM 1297 O O . ALA A 1 161 ? -22.219 16.534 25.871 1.00 91.25 161 ALA A O 1
ATOM 1298 N N . SER A 1 162 ? -20.288 15.564 26.476 1.00 91.50 162 SER A N 1
ATOM 1299 C CA . SER A 1 162 ? -20.492 14.324 25.732 1.00 91.50 162 SER A CA 1
ATOM 1300 C C . SER A 1 162 ? -21.415 13.364 26.479 1.00 91.50 162 SER A C 1
ATOM 1302 O O . SER A 1 162 ? -21.082 12.867 27.556 1.00 91.50 162 SER A O 1
ATOM 1304 N N . GLU A 1 163 ? -22.552 13.034 25.863 1.00 87.38 163 GLU A N 1
ATOM 1305 C CA . GLU A 1 163 ? -23.473 12.023 26.389 1.00 87.38 163 GLU A CA 1
ATOM 1306 C C . GLU A 1 163 ? -22.807 10.644 26.516 1.00 87.38 163 GLU A C 1
ATOM 1308 O O . GLU A 1 163 ? -23.050 9.945 27.493 1.00 87.38 163 GLU A O 1
ATOM 1313 N N . ASP A 1 164 ? -21.899 10.267 25.611 1.00 85.12 164 ASP A N 1
ATOM 1314 C CA . ASP A 1 164 ? -21.186 8.985 25.704 1.00 85.12 164 ASP A CA 1
ATOM 1315 C C . ASP A 1 164 ? -20.299 8.913 26.954 1.00 85.12 164 ASP A C 1
ATOM 1317 O O . ASP A 1 164 ? -20.315 7.918 27.680 1.00 85.12 164 ASP A O 1
ATOM 1321 N N . LYS A 1 165 ? -19.588 9.998 27.276 1.00 87.19 165 LYS A N 1
ATOM 1322 C CA . LYS A 1 165 ? -18.763 10.057 28.490 1.00 87.19 165 LYS A CA 1
ATOM 1323 C C . LYS A 1 165 ? -19.607 10.127 29.759 1.00 87.19 165 LYS A C 1
ATOM 1325 O O . LYS A 1 165 ? -19.260 9.501 30.757 1.00 87.19 165 LYS A O 1
ATOM 1330 N N . LYS A 1 166 ? -20.746 10.826 29.728 1.00 90.19 166 LYS A N 1
ATOM 1331 C CA . LYS A 1 166 ? -21.718 10.802 30.832 1.00 90.19 166 LYS A CA 1
ATOM 1332 C C . LYS A 1 166 ? -22.206 9.388 31.130 1.00 90.19 166 LYS A C 1
ATOM 1334 O O . LYS A 1 166 ? -22.303 9.018 32.299 1.00 90.19 166 LYS A O 1
ATOM 1339 N N . ARG A 1 167 ? -22.461 8.579 30.096 1.00 88.81 167 ARG A N 1
ATOM 1340 C CA . ARG A 1 167 ? -22.827 7.162 30.259 1.00 88.81 167 ARG A CA 1
ATOM 1341 C C . ARG A 1 167 ? -21.717 6.362 30.928 1.00 88.81 167 ARG A C 1
ATOM 1343 O O . ARG A 1 167 ? -22.000 5.635 31.875 1.00 88.81 167 ARG A O 1
ATOM 1350 N N . GLU A 1 168 ? -20.467 6.534 30.502 1.00 88.94 168 GLU A N 1
ATOM 1351 C CA . GLU A 1 168 ? -19.313 5.878 31.139 1.00 88.94 168 GLU A CA 1
ATOM 1352 C C . GLU A 1 168 ? -19.154 6.285 32.614 1.00 88.94 168 GLU A C 1
ATOM 1354 O O . GLU A 1 168 ? -18.879 5.443 33.471 1.00 88.94 168 GLU A O 1
ATOM 1359 N N . ILE A 1 169 ? -19.387 7.561 32.939 1.00 92.25 169 ILE A N 1
ATOM 1360 C CA . ILE A 1 169 ? -19.370 8.052 34.322 1.00 92.25 169 ILE A CA 1
ATOM 1361 C C . ILE A 1 169 ? -20.508 7.425 35.140 1.00 92.25 169 ILE A C 1
ATOM 1363 O O . ILE A 1 169 ? -20.254 6.959 36.251 1.00 92.25 169 ILE A O 1
ATOM 1367 N N . ILE A 1 170 ? -21.734 7.346 34.606 1.00 91.75 170 ILE A N 1
ATOM 1368 C CA . ILE A 1 170 ? -22.864 6.674 35.273 1.00 91.75 170 ILE A CA 1
ATOM 1369 C C . ILE A 1 170 ? -22.577 5.181 35.492 1.00 91.75 170 ILE A C 1
ATOM 1371 O O . ILE A 1 170 ? -22.879 4.657 36.566 1.00 91.75 170 ILE A O 1
ATOM 1375 N N . GLU A 1 171 ? -21.981 4.487 34.517 1.00 89.06 171 GLU A N 1
ATOM 1376 C CA . GLU A 1 171 ? -21.585 3.076 34.649 1.00 89.06 171 GLU A CA 1
ATOM 1377 C C . GLU A 1 171 ? -20.642 2.866 35.841 1.00 89.06 171 GLU A C 1
ATOM 1379 O O . GLU A 1 171 ? -20.845 1.943 36.632 1.00 89.06 171 GLU A O 1
ATOM 1384 N N . VAL A 1 172 ? -19.665 3.756 36.030 1.00 90.19 172 VAL A N 1
ATOM 1385 C CA . VAL A 1 172 ? -18.744 3.698 37.176 1.00 90.19 172 VAL A CA 1
ATOM 1386 C C . VAL A 1 172 ? -19.412 4.148 38.477 1.00 90.19 172 VAL A C 1
ATOM 1388 O O . VAL A 1 172 ? -19.204 3.524 39.516 1.00 90.19 172 VAL A O 1
ATOM 1391 N N . LEU A 1 173 ? -20.237 5.198 38.455 1.0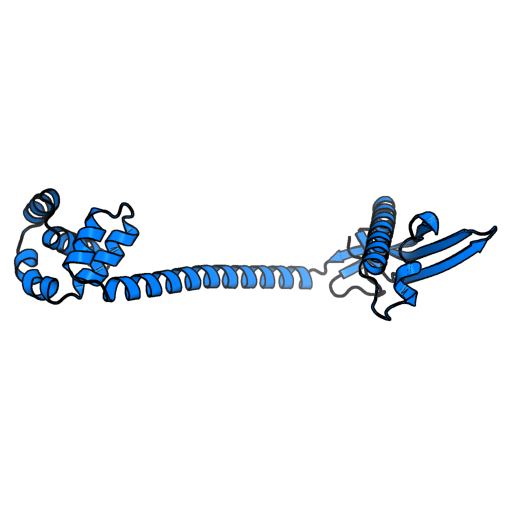0 91.62 173 LEU A N 1
ATOM 1392 C CA . LEU A 1 173 ? -21.011 5.639 39.623 1.00 91.62 173 LEU A CA 1
ATOM 1393 C C . LEU A 1 173 ? -21.896 4.504 40.150 1.00 91.62 173 LEU A C 1
ATOM 1395 O O . LEU A 1 173 ? -21.974 4.293 41.356 1.00 91.62 173 LEU A O 1
ATOM 1399 N N . ASN A 1 174 ? -22.483 3.707 39.258 1.00 90.12 174 ASN A N 1
ATOM 1400 C CA . ASN A 1 174 ? -23.306 2.549 39.598 1.00 90.12 174 ASN A CA 1
ATOM 1401 C C . ASN A 1 174 ? -22.571 1.444 40.379 1.00 90.12 174 ASN A C 1
ATOM 1403 O O . ASN A 1 174 ? -23.246 0.572 40.936 1.00 90.12 174 ASN A O 1
ATOM 1407 N N . THR A 1 175 ? -21.236 1.454 40.434 1.00 89.06 175 THR A N 1
ATOM 1408 C CA . THR A 1 175 ? -20.450 0.512 41.246 1.00 89.06 175 THR A CA 1
ATOM 1409 C C . THR A 1 175 ? -19.993 1.098 42.582 1.00 89.06 175 THR A C 1
ATOM 1411 O O . THR A 1 175 ? -19.314 0.403 43.333 1.00 89.06 175 THR A O 1
ATOM 1414 N N . LYS A 1 176 ? -20.271 2.376 42.869 1.00 91.62 176 LYS A N 1
ATOM 1415 C CA . LYS A 1 176 ? -19.854 3.038 44.115 1.00 91.62 176 LYS A CA 1
ATOM 1416 C C . LYS A 1 176 ? -20.813 2.674 45.248 1.00 91.62 176 LYS A C 1
ATOM 1418 O O . LYS A 1 176 ? -22.027 2.653 45.047 1.00 91.62 176 LYS A O 1
ATOM 1423 N N . GLU A 1 177 ? -20.280 2.398 46.436 1.00 90.06 177 GLU A N 1
ATOM 1424 C CA . GLU A 1 177 ? -21.071 1.971 47.601 1.00 90.06 177 GLU A CA 1
ATOM 1425 C C . GLU A 1 177 ? -22.127 3.009 48.001 1.00 90.06 177 GLU A C 1
ATOM 1427 O O . GLU A 1 177 ? -23.253 2.655 48.352 1.00 90.06 177 GLU A O 1
ATOM 1432 N N . GLU A 1 178 ? -21.821 4.300 47.871 1.00 89.69 178 GLU A N 1
ATOM 1433 C CA . GLU A 1 178 ? -22.753 5.396 48.155 1.00 89.69 178 GLU A CA 1
ATOM 1434 C C . GLU A 1 178 ? -23.958 5.384 47.207 1.00 89.69 178 GLU A C 1
ATOM 1436 O O . GLU A 1 178 ? -25.085 5.671 47.610 1.00 89.69 178 GLU A O 1
ATOM 1441 N N . VAL A 1 179 ? -23.736 5.010 45.945 1.00 90.00 179 VAL A N 1
ATOM 1442 C CA . VAL A 1 179 ? -24.808 4.855 44.956 1.00 90.00 179 VAL A CA 1
ATOM 1443 C C . VAL A 1 179 ? -25.594 3.584 45.216 1.00 90.00 179 VAL A C 1
ATOM 1445 O O . VAL A 1 179 ? -26.822 3.621 45.204 1.00 90.00 179 VAL A O 1
ATOM 1448 N N . ILE A 1 180 ? -24.915 2.470 45.490 1.00 89.12 180 ILE A N 1
ATOM 1449 C CA . ILE A 1 180 ? -25.561 1.183 45.775 1.00 89.12 180 ILE A CA 1
ATOM 1450 C C . ILE A 1 180 ? -26.463 1.294 47.010 1.00 89.12 180 ILE A C 1
ATOM 1452 O O . ILE A 1 180 ? -27.613 0.864 46.957 1.00 89.12 180 ILE A O 1
ATOM 1456 N N . SER A 1 181 ? -25.979 1.921 48.084 1.00 89.31 181 SER A N 1
ATOM 1457 C CA . SER A 1 181 ? -26.721 2.080 49.342 1.00 89.31 181 SER A CA 1
ATOM 1458 C C . SER A 1 181 ? -27.967 2.955 49.204 1.00 89.31 181 SER A C 1
ATOM 1460 O O . SER A 1 181 ? -28.986 2.662 49.824 1.00 89.31 181 SER A O 1
ATOM 1462 N N . LYS A 1 182 ? -27.929 3.991 48.356 1.00 88.81 182 LYS A N 1
ATOM 1463 C CA . LYS A 1 182 ? -29.084 4.868 48.104 1.00 88.81 182 LYS A CA 1
ATOM 1464 C C . LYS A 1 182 ? -30.015 4.393 46.991 1.00 88.81 182 LYS A C 1
ATOM 1466 O O . LYS A 1 182 ? -31.132 4.896 46.886 1.00 88.81 182 LYS A O 1
ATOM 1471 N N . ARG A 1 183 ? -29.603 3.431 46.160 1.00 84.94 183 ARG A N 1
ATOM 1472 C CA . ARG A 1 183 ? -30.340 3.052 44.941 1.00 84.94 183 ARG A CA 1
ATOM 1473 C C . ARG A 1 183 ? -31.784 2.618 45.211 1.00 84.94 183 ARG A C 1
ATOM 1475 O O . ARG A 1 183 ? -32.669 2.964 44.433 1.00 84.94 183 ARG A O 1
ATOM 1482 N N . GLU A 1 184 ? -32.032 1.875 46.288 1.00 86.06 184 GLU A N 1
ATOM 1483 C CA . GLU A 1 184 ? -33.376 1.368 46.614 1.00 86.06 184 GLU A CA 1
ATOM 1484 C C . GLU A 1 184 ? -34.400 2.486 46.861 1.00 86.06 184 GLU A C 1
ATOM 1486 O O . GLU A 1 184 ? -35.563 2.346 46.486 1.00 86.06 184 GLU A O 1
ATOM 1491 N N . GLU A 1 185 ? -33.979 3.634 47.401 1.00 91.06 185 GLU A N 1
ATOM 1492 C CA . GLU A 1 185 ? -34.868 4.785 47.602 1.00 91.06 185 GLU A CA 1
ATOM 1493 C C . GLU A 1 185 ? -35.395 5.333 46.264 1.00 91.06 185 GLU A C 1
ATOM 1495 O O . GLU A 1 185 ? -36.569 5.680 46.145 1.00 91.06 185 GLU A O 1
ATOM 1500 N N . TYR A 1 186 ? -34.538 5.384 45.239 1.00 92.19 186 TYR A N 1
ATOM 1501 C CA . TYR A 1 186 ? -34.856 5.967 43.930 1.00 92.19 186 TYR A CA 1
ATOM 1502 C C . TYR A 1 186 ? -35.590 4.989 43.016 1.00 92.19 186 TYR A C 1
ATOM 1504 O O . TYR A 1 186 ? -36.468 5.405 42.259 1.00 92.19 186 TYR A O 1
ATOM 1512 N N . LYS A 1 187 ? -35.306 3.685 43.127 1.00 88.19 187 LYS A N 1
ATOM 1513 C CA . LYS A 1 187 ? -36.033 2.635 42.394 1.00 88.19 187 LYS A CA 1
ATOM 1514 C C . LYS A 1 187 ? -37.541 2.691 42.624 1.00 88.19 187 LYS A C 1
ATOM 1516 O O . LYS A 1 187 ? -38.296 2.427 41.694 1.00 88.19 187 LYS A O 1
ATOM 1521 N N . ASN A 1 188 ? -37.966 3.053 43.834 1.00 88.88 188 ASN A N 1
ATOM 1522 C CA . ASN A 1 188 ? -39.377 3.114 44.209 1.00 88.88 188 ASN A CA 1
ATOM 1523 C C . ASN A 1 188 ? -40.085 4.404 43.756 1.00 88.88 188 ASN A C 1
ATOM 1525 O O . ASN A 1 188 ? -41.307 4.481 43.853 1.00 88.88 188 ASN A O 1
ATOM 1529 N N . LYS A 1 189 ? -39.356 5.413 43.252 1.00 93.12 189 LYS A N 1
ATOM 1530 C CA . LYS A 1 189 ? -39.950 6.666 42.753 1.00 93.12 189 LYS A CA 1
ATOM 1531 C C . LYS A 1 189 ? -40.494 6.468 41.337 1.00 93.12 189 LYS A C 1
ATOM 1533 O O . LYS A 1 189 ? -39.890 5.770 40.517 1.00 93.12 189 LYS A O 1
ATOM 1538 N N . ASP A 1 190 ? -41.630 7.071 41.012 1.00 93.06 190 ASP A N 1
ATOM 1539 C CA . ASP A 1 190 ? -42.158 7.032 39.648 1.00 93.06 190 ASP A CA 1
ATOM 1540 C C . ASP A 1 190 ? -41.286 7.860 38.681 1.00 93.06 190 ASP A C 1
ATOM 1542 O O . ASP A 1 190 ? -40.460 8.680 39.082 1.00 93.06 190 ASP A O 1
ATOM 1546 N N . THR A 1 191 ? -41.434 7.614 37.378 1.00 91.56 191 THR A N 1
ATOM 1547 C CA . THR A 1 191 ? -40.595 8.248 36.348 1.00 91.56 191 THR A CA 1
ATOM 1548 C C . THR A 1 191 ? -40.762 9.768 36.294 1.00 91.56 191 THR A C 1
ATOM 1550 O O . THR A 1 191 ? -39.784 10.459 36.017 1.00 91.56 191 THR A O 1
ATOM 1553 N N . LEU A 1 192 ? -41.958 10.298 36.578 1.00 92.31 192 LEU A N 1
ATOM 1554 C CA . LEU A 1 192 ? -42.213 11.739 36.547 1.00 92.31 192 LEU A CA 1
ATOM 1555 C C . LEU A 1 192 ? -41.480 12.430 37.703 1.00 92.31 192 LEU A C 1
ATOM 1557 O O . LEU A 1 192 ? -40.802 13.435 37.498 1.00 92.31 192 LEU A O 1
ATOM 1561 N N . MET A 1 193 ? -41.536 11.838 38.899 1.00 93.38 193 MET A N 1
ATOM 1562 C CA . MET A 1 193 ? -40.779 12.308 40.060 1.00 93.38 193 MET A CA 1
ATOM 1563 C C . MET A 1 193 ? -39.268 12.287 39.804 1.00 93.38 193 MET A C 1
ATOM 1565 O O . MET A 1 193 ? -38.563 13.231 40.156 1.00 93.38 193 MET A O 1
ATOM 1569 N N . LEU A 1 194 ? -38.754 11.239 39.156 1.00 92.44 194 LEU A N 1
ATOM 1570 C CA . LEU A 1 194 ? -37.337 11.174 38.793 1.00 92.44 194 LEU A CA 1
ATOM 1571 C C . LEU A 1 194 ? -36.935 12.249 37.774 1.00 92.44 194 LEU A C 1
ATOM 1573 O O . LEU A 1 194 ? -35.835 12.783 37.881 1.00 92.44 194 LEU A O 1
ATOM 1577 N N . MET A 1 195 ? -37.799 12.587 36.811 1.00 91.94 195 MET A N 1
ATOM 1578 C CA . MET A 1 195 ? -37.543 13.685 35.867 1.00 91.94 195 MET A CA 1
ATOM 1579 C C . MET A 1 195 ? -37.450 15.034 36.589 1.00 91.94 195 MET A C 1
ATOM 1581 O O . MET A 1 195 ? -36.494 15.768 36.363 1.00 91.94 195 MET A O 1
ATOM 1585 N N . LEU A 1 196 ? -38.364 15.311 37.526 1.00 94.19 196 LEU A N 1
ATOM 1586 C CA . LEU A 1 196 ? -38.320 16.531 38.342 1.00 94.19 196 LEU A CA 1
ATOM 1587 C C . LEU A 1 196 ? -37.042 16.616 39.192 1.00 94.19 196 LEU A C 1
ATOM 1589 O O . LEU A 1 196 ? -36.418 17.672 39.282 1.00 94.19 196 LEU A O 1
ATOM 1593 N N . LEU A 1 197 ? -36.631 15.503 39.806 1.00 93.62 197 LEU A N 1
ATOM 1594 C CA . LEU A 1 197 ? -35.393 15.436 40.590 1.00 93.62 197 LEU A CA 1
ATOM 1595 C C . LEU A 1 197 ? -34.148 15.620 39.710 1.00 93.62 197 LEU A C 1
ATOM 1597 O O . LEU A 1 197 ? -33.223 16.335 40.094 1.00 93.62 197 LEU A O 1
ATOM 1601 N N . LYS A 1 198 ? -34.143 15.034 38.509 1.00 90.88 198 LYS A N 1
ATOM 1602 C CA . LYS A 1 198 ? -33.094 15.246 37.506 1.00 90.88 198 LYS A CA 1
ATOM 1603 C C . LYS A 1 198 ? -32.978 16.718 37.106 1.00 90.88 198 LYS A C 1
ATOM 1605 O O . LYS A 1 198 ? -31.865 17.234 37.059 1.00 90.88 198 LYS A O 1
ATOM 1610 N N . ASP A 1 199 ? -34.090 17.410 36.866 1.00 91.38 199 ASP A N 1
ATOM 1611 C CA . ASP A 1 199 ? -34.073 18.847 36.547 1.00 91.38 199 ASP A CA 1
ATOM 1612 C C . ASP A 1 199 ? -33.483 19.675 37.704 1.00 91.38 199 ASP A C 1
ATOM 1614 O O . ASP A 1 199 ? -32.800 20.678 37.488 1.00 91.38 199 ASP A O 1
ATOM 1618 N N . GLY A 1 200 ? -33.663 19.197 38.939 1.00 91.25 200 GLY A N 1
ATOM 1619 C CA . GLY A 1 200 ? -33.004 19.698 40.146 1.00 91.25 200 GLY A CA 1
ATOM 1620 C C . GLY A 1 200 ? -31.528 19.303 40.310 1.00 91.25 200 GLY A C 1
ATOM 1621 O O . GLY A 1 200 ? -30.950 19.599 41.355 1.00 91.25 200 GLY A O 1
ATOM 1622 N N . LYS A 1 201 ? -30.905 18.659 39.313 1.00 91.00 201 LYS A N 1
ATOM 1623 C CA . LYS A 1 201 ? -29.530 18.123 39.352 1.00 91.00 201 LYS A CA 1
ATOM 1624 C C . LYS A 1 201 ? -29.308 17.077 40.451 1.00 91.00 201 LYS A C 1
ATOM 1626 O O . LYS A 1 201 ? -28.248 17.023 41.087 1.00 91.00 201 LYS A O 1
ATOM 1631 N N . ASP A 1 202 ? -30.295 16.214 40.674 1.00 92.31 202 ASP A N 1
ATOM 1632 C CA . ASP A 1 202 ? -30.129 15.029 41.511 1.00 92.31 202 ASP A CA 1
ATOM 1633 C C . ASP A 1 202 ? -29.500 13.875 40.716 1.00 92.31 202 ASP A C 1
ATOM 1635 O O . ASP A 1 202 ? -30.153 13.196 39.918 1.00 92.31 202 ASP A O 1
ATOM 1639 N N . ILE A 1 203 ? -28.220 13.614 40.991 1.00 92.19 203 ILE A N 1
ATOM 1640 C CA . ILE A 1 203 ? -27.444 12.584 40.293 1.00 92.19 203 ILE A CA 1
ATOM 1641 C C . ILE A 1 203 ? -28.017 11.172 40.488 1.00 92.19 203 ILE A C 1
ATOM 1643 O O . ILE A 1 203 ? -27.900 10.332 39.598 1.00 92.19 203 ILE A O 1
ATOM 1647 N N . PHE A 1 204 ? -28.665 10.877 41.619 1.00 93.94 204 PHE A N 1
ATOM 1648 C CA . PHE A 1 204 ? -29.237 9.550 41.864 1.00 93.94 204 PHE A CA 1
ATOM 1649 C C . PHE A 1 204 ? -30.492 9.325 41.016 1.00 93.94 204 PHE A C 1
ATOM 1651 O O . PHE A 1 204 ? -30.716 8.212 40.532 1.00 93.94 204 PHE A O 1
ATOM 1658 N N . ALA A 1 205 ? -31.270 10.385 40.776 1.00 92.12 205 ALA A N 1
ATOM 1659 C CA . ALA A 1 205 ? -32.396 10.339 39.854 1.00 92.12 205 ALA A CA 1
ATOM 1660 C C . ALA A 1 205 ? -31.933 10.158 38.400 1.00 92.12 205 ALA A C 1
ATOM 1662 O O . ALA A 1 205 ? -32.521 9.361 37.666 1.00 92.12 205 ALA A O 1
ATOM 1663 N N . GLU A 1 206 ? -30.843 10.821 38.000 1.00 91.50 206 GLU A N 1
ATOM 1664 C CA . GLU A 1 206 ? -30.234 10.639 36.675 1.00 91.50 206 GLU A CA 1
ATOM 1665 C C . GLU A 1 206 ? -29.742 9.207 36.442 1.00 91.50 206 GLU A C 1
ATOM 1667 O O . GLU A 1 206 ? -30.057 8.600 35.414 1.00 91.50 206 GLU A O 1
ATOM 1672 N N . ILE A 1 207 ? -29.031 8.639 37.420 1.00 92.19 207 ILE A N 1
ATOM 1673 C CA . ILE A 1 207 ? -28.556 7.251 37.384 1.00 92.19 207 ILE A CA 1
ATOM 1674 C C . ILE A 1 207 ? -29.732 6.269 37.264 1.00 92.19 207 ILE A C 1
ATOM 1676 O O . ILE A 1 207 ? -29.670 5.317 36.483 1.00 92.19 207 ILE A O 1
ATOM 1680 N N . GLU A 1 208 ? -30.815 6.474 38.017 1.00 92.62 208 GLU A N 1
ATOM 1681 C CA . GLU A 1 208 ? -31.981 5.586 37.967 1.00 92.62 208 GLU A CA 1
ATOM 1682 C C . GLU A 1 208 ? -32.740 5.701 36.635 1.00 92.62 208 GLU A C 1
ATOM 1684 O O . GLU A 1 208 ? -33.106 4.679 36.051 1.00 92.62 208 GLU A O 1
ATOM 1689 N N . LEU A 1 209 ? -32.914 6.912 36.095 1.00 90.81 209 LEU A N 1
ATOM 1690 C CA . LEU A 1 209 ? -33.484 7.111 34.755 1.00 90.81 209 LEU A CA 1
ATOM 1691 C C . LEU A 1 209 ? -32.653 6.406 33.674 1.00 90.81 209 LEU A C 1
ATOM 1693 O O . LEU A 1 209 ? -33.224 5.764 32.790 1.00 90.81 209 LEU A O 1
ATOM 1697 N N . TYR A 1 210 ? -31.321 6.466 33.771 1.00 90.00 210 TYR A N 1
ATOM 1698 C CA . TYR A 1 210 ? -30.411 5.738 32.882 1.00 90.00 210 TYR A CA 1
ATOM 1699 C C . TYR A 1 210 ? -30.556 4.213 33.006 1.00 90.00 210 TYR A C 1
ATOM 1701 O O . TYR A 1 210 ? -30.610 3.491 32.010 1.00 90.00 210 TYR A O 1
ATOM 1709 N N . ASN A 1 211 ? -30.665 3.691 34.229 1.00 88.19 211 ASN A N 1
ATOM 1710 C CA . ASN A 1 211 ? -30.851 2.255 34.453 1.00 88.19 211 ASN A CA 1
ATOM 1711 C C . ASN A 1 211 ? -32.198 1.754 33.902 1.00 88.19 211 ASN A C 1
ATOM 1713 O O . ASN A 1 211 ? -32.286 0.628 33.402 1.00 88.19 211 ASN A O 1
ATOM 1717 N N . ARG A 1 212 ? -33.251 2.579 33.973 1.00 89.31 212 ARG A N 1
ATOM 1718 C CA . ARG A 1 212 ? -34.573 2.263 33.410 1.00 89.31 212 ARG A CA 1
ATOM 1719 C C . ARG A 1 212 ? -34.557 2.232 31.891 1.00 89.31 212 ARG A C 1
ATOM 1721 O O . ARG A 1 212 ? -35.055 1.265 31.322 1.00 89.31 212 ARG A O 1
ATOM 1728 N N . SER A 1 213 ? -33.959 3.233 31.245 1.00 83.25 213 SER A N 1
ATOM 1729 C CA . SER A 1 213 ? -33.886 3.291 29.780 1.00 83.25 213 SER A CA 1
ATOM 1730 C C . SER A 1 213 ? -33.105 2.108 29.196 1.00 83.25 213 SER A C 1
ATOM 1732 O O . SER A 1 213 ? -33.536 1.526 28.200 1.00 83.25 213 SER A O 1
ATOM 1734 N N . ASN A 1 214 ? -32.037 1.670 29.870 1.00 71.94 214 ASN A N 1
ATOM 1735 C CA . ASN A 1 214 ? -31.250 0.505 29.459 1.00 71.94 214 ASN A CA 1
ATOM 1736 C C . ASN A 1 214 ? -31.911 -0.853 29.745 1.00 71.94 214 ASN A C 1
ATOM 1738 O O . ASN A 1 214 ? -31.642 -1.817 29.029 1.00 71.94 214 ASN A O 1
ATOM 1742 N N . LYS A 1 215 ? -32.812 -0.963 30.732 1.00 61.66 215 LYS A N 1
ATOM 1743 C CA . LYS A 1 215 ? -33.598 -2.196 30.956 1.00 61.66 215 LYS A CA 1
ATOM 1744 C C . LYS A 1 215 ? -34.595 -2.488 29.831 1.00 61.66 215 LYS A C 1
ATOM 1746 O O . LYS A 1 215 ? -34.938 -3.647 29.622 1.00 61.66 215 LYS A O 1
ATOM 1751 N N . THR A 1 216 ? -35.047 -1.468 29.105 1.00 48.38 216 THR A N 1
ATOM 1752 C CA . THR A 1 216 ? -35.960 -1.604 27.954 1.00 48.38 216 THR A CA 1
ATOM 1753 C C . THR A 1 216 ? -35.289 -2.117 26.676 1.00 48.38 216 THR A C 1
ATOM 1755 O O . THR A 1 216 ? -35.995 -2.491 25.751 1.00 48.38 216 THR A O 1
ATOM 1758 N N . LEU A 1 217 ? -33.952 -2.172 26.616 1.00 37.00 217 LEU A N 1
ATOM 1759 C CA . LEU A 1 217 ? -33.189 -2.654 25.451 1.00 37.00 217 LEU A CA 1
ATOM 1760 C C . LEU A 1 217 ? -32.907 -4.172 25.472 1.00 37.00 217 LEU A C 1
ATOM 1762 O O . LEU A 1 217 ? -32.420 -4.708 24.483 1.00 37.00 217 LEU A O 1
ATOM 1766 N N . TYR A 1 218 ? -33.218 -4.862 26.577 1.00 34.09 218 TYR A N 1
ATOM 1767 C CA . TYR A 1 218 ? -32.987 -6.305 26.773 1.00 34.09 218 TYR A CA 1
ATOM 1768 C C . TYR A 1 218 ? -34.271 -7.085 27.124 1.00 34.09 218 TYR A C 1
ATOM 1770 O O . TYR A 1 218 ? -34.208 -8.116 27.797 1.00 34.09 218 TYR A O 1
ATOM 1778 N N . LYS A 1 219 ? -35.440 -6.594 26.699 1.00 32.00 219 LYS A N 1
ATOM 1779 C CA . LYS A 1 219 ? -36.707 -7.340 26.734 1.00 32.00 219 LYS A CA 1
ATOM 1780 C C . LYS A 1 219 ? -37.224 -7.591 25.330 1.00 32.00 219 LYS A C 1
ATOM 1782 O O . LYS A 1 219 ? -37.095 -6.664 24.504 1.00 32.00 219 LYS A O 1
#